Protein AF-A0A840CH55-F1 (afdb_monomer)

InterPro domains:
  IPR002656 Acyltransferase 3 domain [PF01757] (11-182)
  IPR052734 Nodulation factor acetyltransferase [PTHR37312] (3-166)

Nearest PDB structures (foldseek):
  7pru-assembly1_B  TM=1.915E-01  e=8.937E+00  Thermochaetoides thermophila DSM 1495

Organism: NCBI:txid637886

Secondary structure (DSSP, 8-state):
----------HHHHHHHHHHHHHHHHHHHIIIII-SSGGGGG-HHHHHHHHHHHHHHHHHHHHHHHHHHHHS-HHHHHHHHHHHHHHHHHHHHHHHHHHHHHHHGGG-S-HHHHHHHHHHHHTHHHHHHHHHHHHHHHHHHTT---HHHHHHHHHHHHHS-GGG--SHHHHHHHHHHHHHHHHHSS--

pLDDT: mean 80.83, std 11.57, range [33.56, 93.44]

Radius of gyration: 18.69 Å; Cα contacts (8 Å, |Δi|>4): 141; chains: 1; bounding box: 47×35×59 Å

Solvent-accessible surface area (backbone atoms only — not comparable to full-atom values): 10381 Å² total; per-residue (Å²): 135,84,80,74,79,72,76,78,78,60,64,66,63,48,52,52,51,51,53,39,52,53,47,52,53,52,44,50,45,48,46,65,76,76,24,97,55,84,64,45,79,71,38,67,67,48,48,55,48,52,71,47,41,52,45,50,52,41,13,55,52,22,30,55,47,40,59,49,51,76,75,44,59,40,69,60,48,33,54,51,46,47,52,69,36,48,50,56,48,52,54,53,22,50,52,52,34,49,53,49,42,68,74,57,45,84,78,54,91,52,64,68,61,48,25,53,48,43,36,60,62,78,42,39,67,52,57,45,54,41,52,51,47,42,52,53,26,47,31,52,72,73,69,62,65,50,66,65,62,55,49,50,51,22,55,51,42,53,68,54,59,64,85,81,37,86,46,67,66,60,44,51,52,40,49,44,48,35,37,24,50,58,34,43,67,56,88,126

Structure (mmCIF, N/CA/C/O backbone):
data_AF-A0A840CH55-F1
#
_entry.id   AF-A0A840CH55-F1
#
loop_
_atom_site.group_PDB
_atom_site.id
_atom_site.type_symbol
_atom_site.label_atom_id
_atom_site.label_alt_id
_atom_site.label_comp_id
_atom_site.label_asym_id
_atom_site.label_entity_id
_atom_site.label_seq_id
_atom_site.pdbx_PDB_ins_code
_atom_site.Cartn_x
_atom_site.Cartn_y
_atom_site.Cartn_z
_atom_site.occupancy
_atom_site.B_iso_or_equiv
_atom_site.auth_seq_id
_atom_site.auth_comp_id
_atom_site.auth_asym_id
_atom_site.auth_atom_id
_atom_site.pdbx_PDB_model_num
ATOM 1 N N . MET A 1 1 ? -0.307 -20.033 36.166 1.00 33.56 1 MET A N 1
ATOM 2 C CA . MET A 1 1 ? -0.150 -20.262 34.712 1.00 33.56 1 MET A CA 1
ATOM 3 C C . MET A 1 1 ? -1.069 -19.289 33.988 1.00 33.56 1 MET A C 1
ATOM 5 O O . MET A 1 1 ? -2.275 -19.475 34.037 1.00 33.56 1 MET A O 1
ATOM 9 N N . ASN A 1 2 ? -0.529 -18.214 33.406 1.00 34.22 2 ASN A N 1
ATOM 10 C CA . ASN A 1 2 ? -1.327 -17.249 32.644 1.00 34.22 2 ASN A CA 1
ATOM 11 C C . ASN A 1 2 ? -1.559 -17.796 31.236 1.00 34.22 2 ASN A C 1
ATOM 13 O O . ASN A 1 2 ? -0.620 -17.949 30.458 1.00 34.22 2 ASN A O 1
ATOM 17 N N . THR A 1 3 ? -2.812 -18.106 30.922 1.00 41.72 3 THR A N 1
ATOM 18 C CA . THR A 1 3 ? -3.266 -18.490 29.587 1.00 41.72 3 THR A CA 1
ATOM 19 C C . THR A 1 3 ? -3.111 -17.298 28.648 1.00 41.72 3 THR A C 1
ATOM 21 O O . THR A 1 3 ? -3.994 -16.443 28.556 1.00 41.72 3 THR A O 1
ATOM 24 N N . ALA A 1 4 ? -1.975 -17.225 27.953 1.00 44.25 4 ALA A N 1
ATOM 25 C CA . ALA A 1 4 ? -1.867 -16.424 26.747 1.00 44.25 4 ALA A CA 1
ATOM 26 C C . ALA A 1 4 ? -2.970 -16.902 25.796 1.00 44.25 4 ALA A C 1
ATOM 28 O O . ALA A 1 4 ? -2.975 -18.055 25.364 1.00 44.25 4 ALA A O 1
ATOM 29 N N . THR A 1 5 ? -3.944 -16.040 25.517 1.00 42.25 5 THR A N 1
ATOM 30 C CA . THR A 1 5 ? -4.960 -16.287 24.501 1.00 42.25 5 THR A CA 1
ATOM 31 C C . THR A 1 5 ? -4.239 -16.380 23.162 1.00 42.25 5 THR A C 1
ATOM 33 O O . THR A 1 5 ? -3.926 -15.370 22.532 1.00 42.25 5 THR A O 1
ATOM 36 N N . LEU A 1 6 ? -3.899 -17.607 22.750 1.00 50.28 6 LEU A N 1
ATOM 37 C CA . LEU A 1 6 ? -3.353 -17.875 21.428 1.00 50.28 6 LEU A CA 1
ATOM 38 C C . LEU A 1 6 ? -4.354 -17.306 20.432 1.00 50.28 6 LEU A C 1
ATOM 40 O O . LEU A 1 6 ? -5.467 -17.804 20.272 1.00 50.28 6 LEU A O 1
ATOM 44 N N . THR A 1 7 ? -3.969 -16.200 19.808 1.00 59.06 7 THR A N 1
ATOM 45 C CA . THR A 1 7 ? -4.665 -15.672 18.647 1.00 59.06 7 THR A CA 1
ATOM 46 C C . THR A 1 7 ? -4.714 -16.801 17.635 1.00 59.06 7 THR A C 1
ATOM 48 O O . THR A 1 7 ? -3.686 -17.211 17.104 1.00 59.06 7 THR A O 1
ATOM 51 N N . ARG A 1 8 ? -5.899 -17.386 17.445 1.00 66.56 8 ARG A N 1
ATOM 52 C CA . ARG A 1 8 ? -6.077 -18.517 16.540 1.00 66.56 8 ARG A CA 1
ATOM 53 C C . ARG A 1 8 ? -5.666 -18.050 15.146 1.00 66.56 8 ARG A C 1
ATOM 55 O O . ARG A 1 8 ? -6.298 -17.158 14.585 1.00 66.56 8 ARG A O 1
ATOM 62 N N . ARG A 1 9 ? -4.565 -18.602 14.635 1.00 72.69 9 ARG A N 1
ATOM 63 C CA . ARG A 1 9 ? -4.078 -18.340 13.282 1.00 72.69 9 ARG A CA 1
ATOM 64 C C . ARG A 1 9 ? -5.180 -18.710 12.293 1.00 72.69 9 ARG A C 1
ATOM 66 O O . ARG A 1 9 ? -5.689 -19.829 12.331 1.00 72.69 9 ARG A O 1
ATOM 73 N N . ASP A 1 10 ? -5.539 -17.771 11.428 1.00 82.00 10 ASP A N 1
ATOM 74 C CA . ASP A 1 10 ? -6.512 -18.014 10.370 1.00 82.00 10 ASP A CA 1
ATOM 75 C C . ASP A 1 10 ? -5.810 -18.666 9.177 1.00 82.00 10 ASP A C 1
ATOM 77 O O . ASP A 1 10 ? -5.171 -18.007 8.356 1.00 82.00 10 ASP A O 1
ATOM 81 N N . VAL A 1 11 ? -5.905 -19.993 9.125 1.00 87.25 11 VAL A N 1
ATOM 82 C CA . VAL A 1 11 ? -5.291 -20.815 8.080 1.00 87.25 11 VAL A CA 1
ATOM 83 C C . VAL A 1 11 ? -5.878 -20.493 6.702 1.00 87.25 11 VAL A C 1
ATOM 85 O O . VAL A 1 11 ? -5.147 -20.495 5.714 1.00 87.25 11 VAL A O 1
ATOM 88 N N . TYR A 1 12 ? -7.173 -20.172 6.623 1.00 86.25 12 TYR A N 1
ATOM 89 C CA . TYR A 1 12 ? -7.825 -19.848 5.355 1.00 86.25 12 TYR A CA 1
ATOM 90 C C . TYR A 1 12 ? -7.261 -18.552 4.773 1.00 86.25 12 TYR A C 1
ATOM 92 O O . TYR A 1 12 ? -6.862 -18.506 3.609 1.00 86.25 12 TYR A O 1
ATOM 100 N N . ALA A 1 13 ? -7.137 -17.517 5.601 1.00 83.88 13 ALA A N 1
ATOM 101 C CA . ALA A 1 13 ? -6.565 -16.250 5.169 1.00 83.88 13 ALA A CA 1
ATOM 102 C C . ALA A 1 13 ? -5.097 -16.374 4.720 1.00 83.88 13 ALA A C 1
ATOM 104 O O . ALA A 1 13 ? -4.659 -15.630 3.841 1.00 83.88 13 ALA A O 1
ATOM 105 N N . ASP A 1 14 ? -4.337 -17.314 5.281 1.00 87.81 14 ASP A N 1
ATOM 106 C CA . ASP A 1 14 ? -2.966 -17.587 4.845 1.00 87.81 14 ASP A CA 1
ATOM 107 C C . ASP A 1 14 ? -2.909 -18.296 3.485 1.00 87.81 14 ASP A C 1
ATOM 109 O O . ASP A 1 14 ? -2.086 -17.919 2.648 1.00 87.81 14 ASP A O 1
ATOM 113 N N . TYR A 1 15 ? -3.813 -19.246 3.214 1.00 91.94 15 TYR A N 1
ATOM 114 C CA . TYR A 1 15 ? -3.945 -19.844 1.879 1.00 91.94 15 TYR A CA 1
ATOM 115 C C . TYR A 1 15 ? -4.310 -18.802 0.824 1.00 91.94 15 TYR A C 1
ATOM 117 O O . TYR A 1 15 ? -3.697 -18.768 -0.245 1.00 91.94 15 TYR A O 1
ATOM 125 N N . VAL A 1 16 ? -5.260 -17.913 1.134 1.00 90.50 16 VAL A N 1
ATOM 126 C CA . VAL A 1 16 ? -5.658 -16.842 0.213 1.00 90.50 16 VAL A CA 1
ATOM 127 C C . VAL A 1 16 ? -4.477 -15.915 -0.073 1.00 90.50 16 VAL A C 1
ATOM 129 O O . VAL A 1 16 ? -4.187 -15.653 -1.236 1.00 90.50 16 VAL A O 1
ATOM 132 N N . LYS A 1 17 ? -3.731 -15.474 0.950 1.00 88.62 17 LYS A N 1
ATOM 133 C CA . LYS A 1 17 ? -2.510 -14.673 0.737 1.00 88.62 17 LYS A CA 1
ATOM 134 C C . LYS A 1 17 ? -1.495 -15.405 -0.136 1.00 88.62 17 LYS A C 1
ATOM 136 O O . LYS A 1 17 ? -0.935 -14.788 -1.033 1.00 88.62 17 LYS A O 1
ATOM 141 N N . GLY A 1 18 ? -1.274 -16.699 0.100 1.00 91.62 18 GLY A N 1
ATOM 142 C CA . GLY A 1 18 ? -0.373 -17.515 -0.715 1.00 91.62 18 GLY A CA 1
ATOM 143 C C . GLY A 1 18 ? -0.776 -17.526 -2.189 1.00 91.62 18 GLY A C 1
ATOM 144 O O . GLY A 1 18 ? 0.051 -17.246 -3.054 1.00 91.62 18 GLY A O 1
ATOM 145 N N . LEU A 1 19 ? -2.062 -17.752 -2.473 1.00 93.25 19 LEU A N 1
ATOM 146 C CA . LEU A 1 19 ? -2.598 -17.706 -3.834 1.00 93.25 19 LEU A CA 1
ATOM 147 C C . LEU A 1 19 ? -2.400 -16.328 -4.479 1.00 93.25 19 LEU A C 1
ATOM 149 O O . LEU A 1 19 ? -1.980 -16.235 -5.631 1.00 93.25 19 LEU A O 1
ATOM 153 N N . LEU A 1 20 ? -2.650 -15.251 -3.735 1.00 91.69 20 LEU A N 1
ATOM 154 C CA . LEU A 1 20 ? -2.444 -13.896 -4.239 1.00 91.69 20 LEU A CA 1
ATOM 155 C C . LEU A 1 20 ? -0.969 -13.597 -4.544 1.00 91.69 20 LEU A C 1
ATOM 157 O O . LEU A 1 20 ? -0.683 -12.933 -5.538 1.00 91.69 20 LEU A O 1
ATOM 161 N N . ILE A 1 21 ? -0.027 -14.095 -3.734 1.00 92.00 21 ILE A N 1
ATOM 162 C CA . ILE A 1 21 ? 1.415 -13.955 -4.005 1.00 92.00 21 ILE A CA 1
ATOM 163 C C . ILE A 1 21 ? 1.776 -14.657 -5.319 1.00 92.00 21 ILE A C 1
ATOM 165 O O . ILE A 1 21 ? 2.502 -14.092 -6.135 1.00 92.00 21 ILE A O 1
ATOM 169 N N . ILE A 1 22 ? 1.235 -15.853 -5.564 1.00 93.44 22 ILE A N 1
ATOM 170 C CA . ILE A 1 22 ? 1.450 -16.576 -6.827 1.00 93.44 22 ILE A CA 1
ATOM 171 C C . ILE A 1 22 ? 0.931 -15.752 -8.013 1.00 93.44 22 ILE A C 1
ATOM 173 O O . ILE A 1 22 ? 1.624 -15.622 -9.022 1.00 93.44 22 ILE A O 1
ATOM 177 N N . LEU A 1 23 ? -0.248 -15.137 -7.878 1.00 91.81 23 LEU A N 1
ATOM 178 C CA . LEU A 1 23 ? -0.813 -14.262 -8.908 1.00 91.81 23 LEU A CA 1
ATOM 179 C C . LEU A 1 23 ? 0.058 -13.025 -9.180 1.00 91.81 23 LEU A C 1
ATOM 181 O O . LEU A 1 23 ? 0.218 -12.650 -10.340 1.00 91.81 23 LEU A O 1
ATOM 185 N N . VAL A 1 24 ? 0.671 -12.425 -8.154 1.00 90.44 24 VAL A N 1
ATOM 186 C CA . VAL A 1 24 ? 1.634 -11.316 -8.320 1.00 90.44 24 VAL A CA 1
ATOM 187 C C . VAL A 1 24 ? 2.838 -11.759 -9.145 1.00 90.44 24 VAL A C 1
ATOM 189 O O . VAL A 1 24 ? 3.212 -11.090 -10.109 1.00 90.44 24 VAL A O 1
ATOM 192 N N . VAL A 1 25 ? 3.428 -12.907 -8.799 1.00 91.19 25 VAL A N 1
ATOM 193 C CA . VAL A 1 25 ? 4.582 -13.457 -9.526 1.00 91.19 25 VAL A CA 1
ATOM 194 C C . VAL A 1 25 ? 4.209 -13.741 -10.980 1.00 91.19 25 VAL A C 1
ATOM 196 O O . VAL A 1 25 ? 4.955 -13.370 -11.883 1.00 91.19 25 VAL A O 1
ATOM 199 N N . MET A 1 26 ? 3.03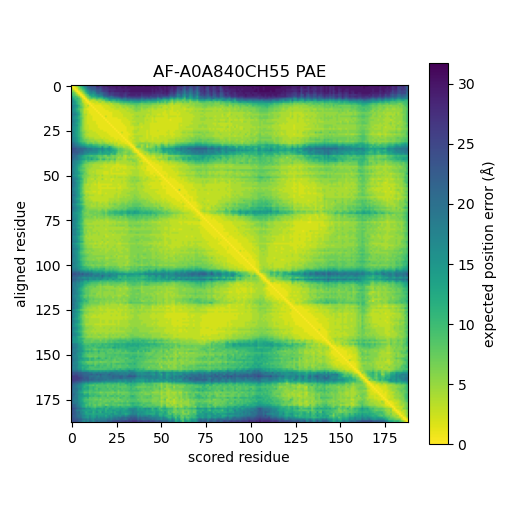1 -14.321 -11.225 1.00 90.19 26 MET A N 1
ATOM 200 C CA . MET A 1 26 ? 2.529 -14.572 -12.577 1.00 90.19 26 MET A CA 1
ATOM 201 C C . MET A 1 26 ? 2.310 -13.271 -13.364 1.00 90.19 26 MET A C 1
ATOM 203 O O . MET A 1 26 ? 2.705 -13.183 -14.526 1.00 90.19 26 MET A O 1
ATOM 207 N N . GLY A 1 27 ? 1.742 -12.237 -12.737 1.00 87.38 27 GLY A N 1
ATOM 208 C CA . GLY A 1 27 ? 1.565 -10.921 -13.351 1.00 87.38 27 GLY A CA 1
ATOM 209 C C . GLY A 1 27 ? 2.895 -10.280 -13.755 1.00 87.38 27 GLY A C 1
ATOM 210 O O . GLY A 1 27 ? 3.033 -9.801 -14.881 1.00 87.38 27 GLY A O 1
ATOM 211 N N . HIS A 1 28 ? 3.904 -10.332 -12.882 1.00 88.56 28 HIS A N 1
ATOM 212 C CA . HIS A 1 28 ? 5.245 -9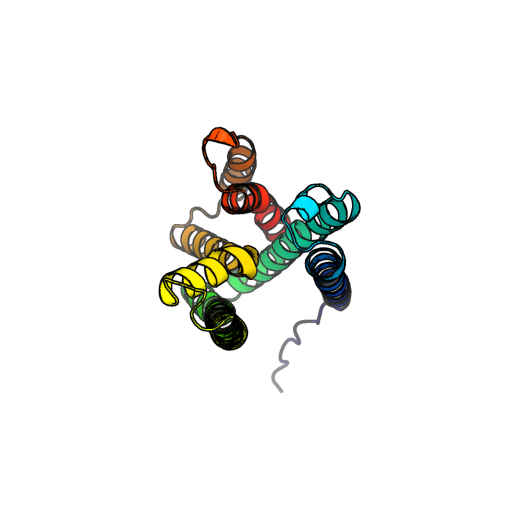.835 -13.200 1.00 88.56 28 HIS A CA 1
ATOM 213 C C . HIS A 1 28 ? 5.966 -10.685 -14.246 1.00 88.56 28 HIS A C 1
ATOM 215 O O . HIS A 1 28 ? 6.689 -10.124 -15.069 1.00 88.56 28 HIS A O 1
ATOM 221 N N . ALA A 1 29 ? 5.755 -12.002 -14.259 1.00 88.62 29 ALA A N 1
ATOM 222 C CA . ALA A 1 29 ? 6.284 -12.875 -15.299 1.00 88.62 29 ALA A CA 1
ATOM 223 C C . ALA A 1 29 ? 5.726 -12.481 -16.674 1.00 88.62 29 ALA A C 1
ATOM 225 O O . ALA A 1 29 ? 6.495 -12.313 -17.614 1.00 88.62 29 ALA A O 1
ATOM 226 N N . ILE A 1 30 ? 4.417 -12.230 -16.791 1.00 86.31 30 ILE A N 1
ATOM 227 C CA . ILE A 1 30 ? 3.815 -11.728 -18.039 1.00 86.31 30 ILE A CA 1
ATOM 228 C C . ILE A 1 30 ? 4.407 -10.360 -18.405 1.00 86.31 30 ILE A C 1
ATOM 230 O O . ILE A 1 30 ? 4.814 -10.155 -19.547 1.00 86.31 30 ILE A O 1
ATOM 234 N N . GLN A 1 31 ? 4.503 -9.447 -17.436 1.00 84.69 31 GLN A N 1
ATOM 235 C CA . GLN A 1 31 ? 5.009 -8.094 -17.660 1.00 84.69 31 GLN A CA 1
ATOM 236 C C . GLN A 1 31 ? 6.454 -8.060 -18.170 1.00 84.69 31 GLN A C 1
ATOM 238 O O . GLN A 1 31 ? 6.742 -7.200 -18.987 1.00 84.69 31 GLN A O 1
ATOM 243 N N . HIS A 1 32 ? 7.344 -8.936 -17.688 1.00 83.88 32 HIS A N 1
ATOM 244 C CA . HIS A 1 32 ? 8.783 -8.870 -17.995 1.00 83.88 32 HIS A CA 1
ATOM 245 C C . HIS A 1 32 ? 9.261 -9.918 -19.007 1.00 83.88 32 HIS A C 1
ATOM 247 O O . HIS A 1 32 ? 10.237 -9.668 -19.707 1.00 83.88 32 HIS A O 1
ATOM 253 N N . LEU A 1 33 ? 8.622 -11.093 -19.074 1.00 83.69 33 LEU A N 1
ATOM 254 C CA . LEU A 1 33 ? 9.026 -12.166 -19.994 1.00 83.69 33 LEU A CA 1
ATOM 255 C C . LEU A 1 33 ? 8.321 -12.065 -21.344 1.00 83.69 33 LEU A C 1
ATOM 257 O O . LEU A 1 33 ? 8.895 -12.438 -22.362 1.00 83.69 33 LEU A O 1
ATOM 261 N N . ARG A 1 34 ? 7.063 -11.607 -21.359 1.00 78.12 34 ARG A N 1
ATOM 262 C CA . ARG A 1 34 ? 6.253 -11.561 -22.586 1.00 78.12 34 ARG A CA 1
ATOM 263 C C . ARG A 1 34 ? 6.286 -10.196 -23.261 1.00 78.12 34 ARG A C 1
ATOM 265 O O . ARG A 1 34 ? 6.157 -10.119 -24.480 1.00 78.12 34 ARG A O 1
ATOM 272 N N . TYR A 1 35 ? 6.458 -9.132 -22.484 1.00 77.31 35 TYR A N 1
ATOM 273 C CA . TYR A 1 35 ? 6.454 -7.763 -22.978 1.00 77.31 35 TYR A CA 1
ATOM 274 C C . TYR A 1 35 ? 7.710 -7.025 -22.502 1.00 77.31 35 TYR A C 1
ATOM 276 O O . TYR A 1 35 ? 8.105 -7.130 -21.352 1.00 77.31 35 TYR A O 1
ATOM 284 N N . HIS A 1 36 ? 8.338 -6.249 -23.387 1.00 68.25 36 HIS A N 1
ATOM 285 C CA . HIS A 1 36 ? 9.427 -5.325 -23.024 1.00 68.25 36 HIS A CA 1
ATOM 286 C C . HIS A 1 36 ? 8.984 -3.851 -23.044 1.00 68.25 36 HIS A C 1
ATOM 288 O O . HIS A 1 36 ? 9.732 -2.968 -22.640 1.00 68.25 36 HIS A O 1
ATOM 294 N N . ASN A 1 37 ? 7.748 -3.599 -23.485 1.00 67.12 37 ASN A N 1
ATOM 295 C CA . ASN A 1 37 ? 7.123 -2.286 -23.645 1.00 67.12 37 ASN A CA 1
ATOM 296 C C . ASN A 1 37 ? 5.794 -2.246 -22.866 1.00 67.12 37 ASN A C 1
ATOM 298 O O . ASN A 1 37 ? 5.240 -3.311 -22.580 1.00 67.12 37 ASN A O 1
ATOM 302 N N . PRO A 1 38 ? 5.216 -1.061 -22.577 1.00 68.38 38 PRO A N 1
ATOM 303 C CA . PRO A 1 38 ? 3.949 -0.912 -21.840 1.00 68.38 38 PRO A CA 1
ATOM 304 C C . PRO A 1 38 ? 2.707 -1.532 -22.518 1.00 68.38 38 PRO A C 1
ATOM 306 O O . PRO A 1 38 ? 1.598 -1.366 -22.032 1.00 68.38 38 PRO A O 1
ATOM 309 N N . VAL A 1 39 ? 2.874 -2.299 -23.596 1.00 77.00 39 VAL A N 1
ATOM 310 C CA . VAL A 1 39 ? 1.817 -3.064 -24.281 1.00 77.00 39 VAL A CA 1
ATOM 311 C C . VAL A 1 39 ? 1.199 -4.138 -23.375 1.00 77.00 39 VAL A C 1
ATOM 313 O O . VAL A 1 39 ? 0.077 -4.576 -23.609 1.00 77.00 39 VAL A O 1
ATOM 316 N N . PHE A 1 40 ? 1.877 -4.531 -22.289 1.00 77.62 40 PHE A N 1
ATOM 317 C CA . PHE A 1 40 ? 1.296 -5.434 -21.288 1.00 77.62 40 PHE A CA 1
ATOM 318 C C . PHE A 1 40 ? -0.004 -4.885 -20.677 1.00 77.62 40 PHE A C 1
ATOM 320 O O . PHE A 1 40 ? -0.842 -5.668 -20.234 1.00 77.62 40 PHE A O 1
ATOM 327 N N . TRP A 1 41 ? -0.198 -3.559 -20.684 1.00 73.50 41 TRP A N 1
ATOM 328 C CA . TRP A 1 41 ? -1.441 -2.932 -20.245 1.00 73.50 41 TRP A CA 1
ATOM 329 C C . TRP A 1 41 ? -2.638 -3.291 -21.114 1.00 73.50 41 TRP A C 1
ATOM 331 O O . TRP A 1 41 ? -3.740 -3.022 -20.665 1.00 73.50 41 TRP A O 1
ATOM 341 N N . ASP A 1 42 ? -2.463 -3.893 -22.294 1.00 80.81 42 ASP A N 1
ATOM 342 C CA . ASP A 1 42 ? -3.552 -4.334 -23.171 1.00 80.81 42 ASP A CA 1
ATOM 343 C C . ASP A 1 42 ? -3.816 -5.841 -23.116 1.00 80.81 42 ASP A C 1
ATOM 345 O O . ASP A 1 42 ? -4.859 -6.297 -23.585 1.00 80.81 42 ASP A O 1
ATOM 349 N N . ASP A 1 43 ? -2.934 -6.616 -22.480 1.00 84.81 43 ASP A N 1
ATOM 350 C CA . ASP A 1 43 ? -3.107 -8.058 -22.347 1.00 84.81 43 ASP A CA 1
ATOM 351 C C . ASP A 1 43 ? -4.265 -8.391 -21.387 1.00 84.81 43 ASP A C 1
ATOM 353 O O . ASP A 1 43 ? -4.293 -7.996 -20.216 1.00 84.81 43 ASP A O 1
ATOM 357 N N . TYR A 1 44 ? -5.244 -9.143 -21.894 1.00 86.31 44 TYR A N 1
ATOM 358 C CA . TYR A 1 44 ? -6.444 -9.516 -21.146 1.00 86.31 44 TYR A CA 1
ATOM 359 C C . TYR A 1 44 ? -6.144 -10.378 -19.913 1.00 86.31 44 TYR A C 1
ATOM 361 O O . TYR A 1 44 ? -6.836 -10.253 -18.899 1.00 86.31 44 TYR A O 1
ATOM 369 N N . ILE A 1 45 ? -5.120 -11.234 -19.971 1.00 86.19 45 ILE A N 1
ATOM 370 C CA . ILE A 1 45 ? -4.732 -12.107 -18.857 1.00 86.19 45 ILE A CA 1
ATOM 371 C C . ILE A 1 45 ? -4.080 -11.259 -17.766 1.00 86.19 45 ILE A C 1
ATOM 373 O O . ILE A 1 45 ? -4.469 -11.364 -16.602 1.00 86.19 45 ILE A O 1
ATOM 377 N N . TYR A 1 46 ? -3.159 -10.364 -18.137 1.00 86.50 46 TYR A N 1
ATOM 378 C CA . TYR A 1 46 ? -2.546 -9.412 -17.210 1.00 86.50 46 TYR A CA 1
ATOM 379 C C . TYR A 1 46 ? -3.608 -8.558 -16.506 1.00 86.50 46 TYR A C 1
ATOM 381 O O . TYR A 1 46 ? -3.629 -8.511 -15.274 1.00 86.50 46 TYR A O 1
ATOM 389 N N . LYS A 1 47 ? -4.537 -7.954 -17.265 1.00 85.50 47 LYS A N 1
ATOM 390 C CA . LYS A 1 47 ? -5.655 -7.175 -16.700 1.00 85.50 47 LYS A CA 1
ATOM 391 C C . LYS A 1 47 ? -6.476 -8.001 -15.719 1.00 85.50 47 LYS A C 1
ATOM 393 O O . LYS A 1 47 ? -6.718 -7.545 -14.607 1.00 85.50 47 LYS A O 1
ATOM 398 N N . SER A 1 48 ? -6.864 -9.216 -16.102 1.00 87.00 48 SER A N 1
ATOM 399 C CA . SER A 1 48 ? -7.699 -10.088 -15.266 1.00 87.00 48 SER A CA 1
ATOM 400 C C . SER A 1 48 ? -7.010 -10.447 -13.950 1.00 87.00 48 SER A C 1
ATOM 402 O O . SER A 1 48 ? -7.614 -10.342 -12.884 1.00 87.00 48 SER A O 1
ATOM 404 N N . ILE A 1 49 ? -5.721 -10.799 -14.004 1.00 88.38 49 ILE A N 1
ATOM 405 C CA . ILE A 1 49 ? -4.918 -11.070 -12.809 1.00 88.38 49 ILE A CA 1
ATOM 406 C C . ILE A 1 49 ? -4.864 -9.818 -11.931 1.00 88.38 49 ILE A C 1
ATOM 408 O O . ILE A 1 49 ? -5.122 -9.900 -10.729 1.00 88.38 49 ILE A O 1
ATOM 412 N N . TYR A 1 50 ? -4.551 -8.658 -12.511 1.00 84.50 50 TYR A N 1
ATOM 413 C CA . TYR A 1 50 ? -4.364 -7.401 -11.784 1.00 84.50 50 TYR A CA 1
ATOM 414 C C . TYR A 1 50 ? -5.644 -6.873 -11.130 1.00 84.50 50 TYR A C 1
ATOM 416 O O . TYR A 1 50 ? -5.624 -6.466 -9.968 1.00 84.50 50 TYR A O 1
ATOM 424 N N . MET A 1 51 ? -6.768 -6.957 -11.843 1.00 85.00 51 MET A N 1
ATOM 425 C CA . MET A 1 51 ? -8.096 -6.594 -11.344 1.00 85.00 51 MET A CA 1
ATOM 426 C C . MET A 1 51 ? -8.584 -7.507 -10.220 1.00 85.00 51 MET A C 1
ATOM 428 O O . MET A 1 51 ? -9.522 -7.138 -9.527 1.00 85.00 51 MET A O 1
ATOM 432 N N . PHE A 1 52 ? -7.980 -8.680 -10.025 1.00 87.00 52 PHE A N 1
ATOM 433 C CA . PHE A 1 52 ? -8.362 -9.592 -8.953 1.00 87.00 52 PHE A CA 1
ATOM 434 C C . PHE A 1 52 ? -7.423 -9.499 -7.751 1.00 87.00 52 PHE A C 1
ATOM 436 O O . PHE A 1 52 ? -7.870 -9.246 -6.632 1.00 87.00 52 PHE A O 1
ATOM 443 N N . HIS A 1 53 ? -6.115 -9.683 -7.957 1.00 88.88 53 HIS A N 1
ATOM 444 C CA . HIS A 1 53 ? -5.211 -9.840 -6.818 1.00 88.88 53 HIS A CA 1
ATOM 445 C C . HIS A 1 53 ? -4.994 -8.537 -6.043 1.00 88.88 53 HIS A C 1
ATOM 447 O O . HIS A 1 53 ? -4.923 -8.579 -4.816 1.00 88.88 53 HIS A O 1
ATOM 453 N N . MET A 1 54 ? -4.922 -7.384 -6.723 1.00 87.62 54 MET A N 1
ATOM 454 C CA . MET A 1 54 ? -4.648 -6.103 -6.063 1.00 87.62 54 MET A CA 1
ATOM 455 C C . MET A 1 54 ? -5.790 -5.630 -5.159 1.00 87.62 54 MET A C 1
ATOM 457 O O . MET A 1 54 ? -5.515 -5.361 -3.985 1.00 87.62 54 MET A O 1
ATOM 461 N N . PRO A 1 55 ? -7.063 -5.589 -5.609 1.00 86.38 55 PRO A N 1
ATOM 462 C CA . PRO A 1 55 ? -8.164 -5.259 -4.707 1.00 86.38 55 PRO A CA 1
ATOM 463 C C . PRO A 1 55 ? -8.260 -6.228 -3.528 1.00 86.38 55 PRO A C 1
ATOM 465 O O . PRO A 1 55 ? -8.488 -5.805 -2.395 1.00 86.38 55 PRO A O 1
ATOM 468 N N . LEU A 1 56 ? -8.041 -7.527 -3.768 1.00 87.62 56 LEU A N 1
ATOM 469 C CA . LEU A 1 56 ? -8.168 -8.554 -2.734 1.00 87.62 56 LEU A CA 1
ATOM 470 C C . LEU A 1 56 ? -7.051 -8.439 -1.686 1.00 87.62 56 LEU A C 1
ATOM 472 O O . LEU A 1 56 ? -7.318 -8.525 -0.486 1.00 87.62 56 LEU A O 1
ATOM 476 N N . PHE A 1 57 ? -5.818 -8.142 -2.103 1.00 88.38 57 PHE A N 1
ATOM 477 C CA . PHE A 1 57 ? -4.715 -7.841 -1.191 1.00 88.38 57 PHE A CA 1
ATOM 478 C C . PHE A 1 57 ? -4.973 -6.595 -0.335 1.00 88.38 57 PHE A C 1
ATOM 480 O O . PHE A 1 57 ? -4.672 -6.601 0.866 1.00 88.38 57 PHE A O 1
ATOM 487 N N . ILE A 1 58 ? -5.524 -5.534 -0.934 1.00 88.00 58 ILE A N 1
ATOM 488 C CA . ILE A 1 58 ? -5.894 -4.304 -0.219 1.00 88.00 58 ILE A CA 1
ATOM 489 C C . ILE A 1 58 ? -7.008 -4.599 0.785 1.00 88.00 58 ILE A C 1
ATOM 491 O O . ILE A 1 58 ? -6.897 -4.203 1.946 1.00 88.00 58 ILE A O 1
ATOM 495 N N . GLY A 1 59 ? -8.020 -5.368 0.382 1.00 87.00 59 GLY A N 1
ATOM 496 C CA . GLY A 1 59 ? -9.087 -5.832 1.262 1.00 87.00 59 GLY A CA 1
ATOM 497 C C . GLY A 1 59 ? -8.542 -6.603 2.465 1.00 87.00 59 GLY A C 1
ATOM 498 O O . GLY A 1 59 ? -8.711 -6.179 3.607 1.00 87.00 59 GLY A O 1
ATOM 499 N N . ILE A 1 60 ? -7.793 -7.684 2.244 1.00 87.38 60 ILE A N 1
ATOM 500 C CA . ILE A 1 60 ? -7.219 -8.483 3.341 1.00 87.38 60 ILE A CA 1
ATOM 501 C C . ILE A 1 60 ? -6.366 -7.611 4.275 1.00 87.38 60 ILE A C 1
ATOM 503 O O . ILE A 1 60 ? -6.469 -7.712 5.501 1.00 87.38 60 ILE A O 1
ATOM 507 N N . SER A 1 61 ? -5.552 -6.715 3.715 1.00 87.00 61 SER A N 1
ATOM 508 C CA . SER A 1 61 ? -4.735 -5.779 4.494 1.00 87.00 61 SER A CA 1
ATOM 509 C C . SER A 1 61 ? -5.583 -4.829 5.346 1.00 87.00 61 SER A C 1
ATOM 511 O O . SER A 1 61 ? -5.233 -4.565 6.502 1.00 87.00 61 SER A O 1
ATOM 513 N N . GLY A 1 62 ? -6.709 -4.35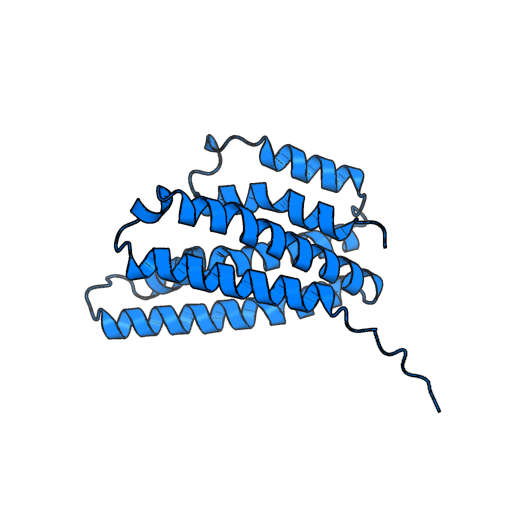3 4.811 1.00 85.69 62 GLY A N 1
ATOM 514 C CA . GLY A 1 62 ? -7.716 -3.571 5.527 1.00 85.69 62 GLY A CA 1
ATOM 515 C C . GLY A 1 62 ? -8.332 -4.346 6.694 1.00 85.69 62 GLY A C 1
ATOM 516 O O . GLY A 1 62 ? -8.285 -3.873 7.833 1.00 85.69 62 GLY A O 1
ATOM 517 N N . TYR A 1 63 ? -8.806 -5.570 6.449 1.00 84.94 63 TYR A N 1
ATOM 518 C CA . TYR A 1 63 ? -9.392 -6.446 7.473 1.00 84.94 63 TYR A CA 1
ATOM 519 C C . TYR A 1 63 ? -8.464 -6.628 8.684 1.00 84.94 63 TYR A C 1
ATOM 521 O O . TYR A 1 63 ? -8.830 -6.331 9.827 1.00 84.94 63 TYR A O 1
ATOM 529 N N . TYR A 1 64 ? -7.205 -7.010 8.447 1.00 83.94 64 TYR A N 1
ATOM 530 C CA . TYR A 1 64 ? -6.231 -7.167 9.532 1.00 83.94 64 TYR A CA 1
ATOM 531 C C . TYR A 1 64 ? -5.855 -5.844 10.204 1.00 83.94 64 TYR A C 1
ATOM 533 O O . TYR A 1 64 ? -5.552 -5.818 11.401 1.00 83.94 64 TYR A O 1
ATOM 541 N N . SER A 1 65 ? -5.873 -4.735 9.464 1.00 83.69 65 SER A N 1
ATOM 542 C CA . SER A 1 65 ? -5.619 -3.408 10.026 1.00 83.69 65 SER A CA 1
ATOM 543 C C . SER A 1 65 ? -6.693 -2.994 11.024 1.00 83.69 65 SER A C 1
ATOM 545 O O . SER A 1 65 ? -6.350 -2.513 12.105 1.00 83.69 65 SER A O 1
ATOM 547 N N . CYS A 1 66 ? -7.965 -3.272 10.730 1.00 79.56 66 CYS A N 1
ATOM 548 C CA . CYS A 1 66 ? -9.078 -3.053 11.653 1.00 79.56 66 CYS A CA 1
ATOM 549 C C . CYS A 1 66 ? -8.877 -3.796 12.975 1.00 79.56 66 CYS A C 1
ATOM 551 O O . CYS A 1 66 ? -8.928 -3.204 14.056 1.00 79.56 66 CYS A O 1
ATOM 553 N N . PHE A 1 67 ? -8.578 -5.093 12.887 1.00 80.06 67 PHE A N 1
ATOM 554 C CA . PHE A 1 67 ? -8.343 -5.930 14.059 1.00 80.06 67 PHE A CA 1
ATOM 555 C C . PHE A 1 67 ? -7.178 -5.424 14.914 1.00 80.06 67 PHE A C 1
ATOM 557 O O . PHE A 1 67 ? -7.262 -5.382 16.142 1.00 80.06 67 PHE A O 1
ATOM 564 N N . SER A 1 68 ? -6.108 -4.975 14.257 1.00 82.00 68 SER A N 1
ATOM 565 C CA . SER A 1 68 ? -4.954 -4.367 14.911 1.00 82.00 68 SER A CA 1
ATOM 566 C C . SER A 1 68 ? -5.343 -3.087 15.661 1.00 82.00 68 SER A C 1
ATOM 568 O O . SER A 1 68 ? -5.052 -2.956 16.847 1.00 82.00 68 SER A O 1
ATOM 570 N N . LEU A 1 69 ? -6.084 -2.182 15.014 1.00 80.31 69 LEU A N 1
ATOM 571 C CA . LEU A 1 69 ? -6.564 -0.921 15.594 1.00 80.31 69 LEU A CA 1
ATOM 572 C C . LEU A 1 69 ? -7.575 -1.100 16.730 1.00 80.31 69 LEU A C 1
ATOM 574 O O . LEU A 1 69 ? -7.702 -0.201 17.558 1.00 80.31 69 LEU A O 1
ATOM 578 N N . LYS A 1 70 ? -8.316 -2.212 16.790 1.00 80.62 70 LYS A N 1
ATOM 579 C CA . LYS A 1 70 ? -9.182 -2.537 17.940 1.00 80.62 70 LYS A CA 1
ATOM 580 C C . LYS A 1 70 ? -8.375 -2.894 19.194 1.00 80.62 70 LYS A C 1
ATOM 582 O O . LYS A 1 70 ? -8.871 -2.716 20.297 1.00 80.62 70 LYS A O 1
ATOM 587 N N . ARG A 1 71 ? -7.147 -3.390 19.028 1.00 82.38 71 ARG A N 1
ATOM 588 C CA . ARG A 1 71 ? -6.314 -3.935 20.113 1.00 82.38 71 ARG A CA 1
ATOM 589 C C . ARG A 1 71 ? -5.239 -2.983 20.623 1.00 82.38 71 ARG A C 1
ATOM 591 O O . ARG A 1 71 ? -4.660 -3.248 21.670 1.00 82.38 71 ARG A O 1
ATOM 598 N N . LYS A 1 72 ? -4.936 -1.914 19.885 1.00 85.50 72 LYS A N 1
ATOM 599 C CA . LYS A 1 72 ? -3.857 -0.975 20.219 1.00 85.50 72 LYS A CA 1
ATOM 600 C C . LYS A 1 72 ? -4.222 0.465 19.844 1.00 85.50 72 LYS A C 1
ATOM 602 O O . LYS A 1 72 ? -5.065 0.666 18.967 1.00 85.50 72 LYS A O 1
ATOM 607 N N . PRO A 1 73 ? -3.597 1.475 20.476 1.00 89.19 73 PRO A N 1
ATOM 608 C CA . PRO A 1 73 ? -3.867 2.873 20.163 1.00 89.19 73 PRO A CA 1
ATOM 609 C C . PRO A 1 73 ? -3.482 3.208 18.717 1.00 89.19 73 PRO A C 1
ATOM 611 O O . PRO A 1 73 ? -2.495 2.697 18.180 1.00 89.19 73 PRO A O 1
ATOM 614 N N . ALA A 1 74 ? -4.244 4.109 18.094 1.00 87.69 74 ALA A N 1
ATOM 615 C CA . ALA A 1 74 ? -4.089 4.453 16.680 1.00 87.69 74 ALA A CA 1
ATOM 616 C C . ALA A 1 74 ? -2.685 4.982 16.334 1.00 87.69 74 ALA A C 1
ATOM 618 O O . ALA A 1 74 ? -2.133 4.613 15.301 1.00 87.69 74 ALA A O 1
ATOM 619 N N . LEU A 1 75 ? -2.053 5.753 17.227 1.00 88.25 75 LEU A N 1
ATOM 620 C CA . LEU A 1 75 ? -0.688 6.250 17.018 1.00 88.25 75 LEU A CA 1
ATOM 621 C C . LEU A 1 75 ? 0.351 5.114 16.950 1.00 88.25 75 LEU A C 1
ATOM 623 O O . LEU A 1 75 ? 1.241 5.130 16.100 1.00 88.25 75 LEU A O 1
ATOM 627 N N . SER A 1 76 ? 0.214 4.099 17.810 1.00 89.81 76 SER A N 1
ATOM 628 C CA . SER A 1 76 ? 1.081 2.913 17.792 1.00 89.81 76 SER A CA 1
ATOM 629 C C . SER A 1 76 ? 0.877 2.100 16.512 1.00 89.81 76 SER A C 1
ATOM 631 O O . SER A 1 76 ? 1.852 1.674 15.896 1.00 89.81 76 SER A O 1
ATOM 633 N N . PHE A 1 77 ? -0.374 1.962 16.059 1.00 90.12 77 PHE A N 1
ATOM 634 C CA . PHE A 1 77 ? -0.687 1.342 14.773 1.00 90.12 77 PHE A CA 1
ATOM 635 C C . PHE A 1 77 ? -0.021 2.056 13.597 1.00 90.12 77 PHE A C 1
ATOM 637 O O . PHE A 1 77 ? 0.628 1.392 12.790 1.00 90.12 77 PHE A O 1
ATOM 644 N N . ILE A 1 78 ? -0.131 3.385 13.519 1.00 90.69 78 ILE A N 1
ATOM 645 C CA . ILE A 1 78 ? 0.493 4.164 12.444 1.00 90.69 78 ILE A CA 1
ATOM 646 C C . ILE A 1 78 ? 2.007 3.949 12.457 1.00 90.69 78 ILE A C 1
ATOM 648 O O . ILE A 1 78 ? 2.574 3.602 11.425 1.00 90.69 78 ILE A O 1
ATOM 652 N N . LYS A 1 79 ? 2.658 4.083 13.621 1.00 92.00 79 LYS A N 1
ATOM 653 C CA . LYS A 1 79 ? 4.115 3.916 13.747 1.00 92.00 79 LYS A CA 1
ATOM 654 C C . LYS A 1 79 ? 4.583 2.537 13.277 1.00 92.00 79 LYS A C 1
ATOM 656 O O . LYS A 1 79 ? 5.551 2.442 12.529 1.00 92.00 79 LYS A O 1
ATOM 661 N N . GLU A 1 80 ? 3.890 1.478 13.684 1.00 90.81 80 GLU A N 1
ATOM 662 C CA . GLU A 1 80 ? 4.222 0.110 13.276 1.00 90.81 80 GLU A CA 1
ATOM 663 C C . GLU A 1 80 ? 4.050 -0.092 11.769 1.00 90.81 80 GLU A C 1
ATOM 665 O O . GLU A 1 80 ? 4.939 -0.638 11.119 1.00 90.81 80 GLU A O 1
ATOM 670 N N . ARG A 1 81 ? 2.945 0.399 11.191 1.00 90.62 81 ARG A N 1
ATOM 671 C CA . ARG A 1 81 ? 2.701 0.326 9.744 1.00 90.62 81 ARG A CA 1
ATOM 672 C C . ARG A 1 81 ? 3.719 1.129 8.946 1.00 90.62 81 ARG A C 1
ATOM 674 O O . ARG A 1 81 ? 4.160 0.650 7.907 1.00 90.62 81 ARG A O 1
ATOM 681 N N . MET A 1 82 ? 4.121 2.298 9.444 1.00 92.12 82 MET A N 1
ATOM 682 C CA . MET A 1 82 ? 5.181 3.090 8.829 1.00 92.12 82 MET A CA 1
ATOM 683 C C . MET A 1 82 ? 6.472 2.290 8.746 1.00 92.12 82 MET A C 1
ATOM 685 O O . MET A 1 82 ? 7.011 2.158 7.659 1.00 92.12 82 MET A O 1
ATOM 689 N N . ILE A 1 83 ? 6.936 1.695 9.845 1.00 92.88 83 ILE A N 1
ATOM 690 C CA . ILE A 1 83 ? 8.176 0.906 9.835 1.00 92.88 83 ILE A CA 1
ATOM 691 C C . ILE A 1 83 ? 8.025 -0.320 8.926 1.00 92.88 83 ILE A C 1
ATOM 693 O O . ILE A 1 83 ? 8.867 -0.559 8.065 1.00 92.88 83 ILE A O 1
ATOM 697 N N . LEU A 1 84 ? 6.926 -1.063 9.074 1.00 91.69 84 LEU A N 1
ATOM 698 C CA . LEU A 1 84 ? 6.697 -2.318 8.360 1.00 91.69 84 LEU A CA 1
ATOM 699 C C . LEU A 1 84 ? 6.574 -2.139 6.840 1.00 91.69 84 LEU A C 1
ATOM 701 O O . LEU A 1 84 ? 6.916 -3.061 6.108 1.00 91.69 84 LEU A O 1
ATOM 705 N N . LEU A 1 85 ? 6.098 -0.985 6.361 1.00 92.50 85 LEU A N 1
ATOM 706 C CA . LEU A 1 85 ? 5.916 -0.718 4.929 1.00 92.50 85 LEU A CA 1
ATOM 707 C C . LEU A 1 85 ? 7.014 0.179 4.340 1.00 92.50 85 LEU A C 1
ATOM 709 O O . LEU A 1 85 ? 7.464 -0.089 3.228 1.00 92.50 85 LEU A O 1
ATOM 713 N N . LEU A 1 86 ? 7.486 1.205 5.062 1.00 92.00 86 LEU A N 1
ATOM 714 C CA . LEU A 1 86 ? 8.545 2.096 4.568 1.00 92.00 86 LEU A CA 1
ATOM 715 C C . LEU A 1 86 ? 9.887 1.388 4.460 1.00 92.00 86 LEU A C 1
ATOM 717 O O . LEU A 1 86 ? 10.609 1.646 3.502 1.00 92.00 86 LEU A O 1
ATOM 721 N N . VAL A 1 87 ? 10.226 0.515 5.416 1.00 93.19 87 VAL A N 1
ATOM 722 C CA . VAL A 1 87 ? 11.517 -0.181 5.383 1.00 93.19 87 VAL A CA 1
ATOM 723 C C . VAL A 1 87 ? 11.622 -1.029 4.111 1.00 93.19 87 VAL A C 1
ATOM 725 O O . VAL A 1 87 ? 12.523 -0.759 3.321 1.00 93.19 87 VAL A O 1
ATOM 728 N N . PRO A 1 88 ? 10.682 -1.946 3.798 1.00 90.62 88 PRO A N 1
ATOM 729 C CA . PRO A 1 88 ? 10.717 -2.657 2.524 1.00 90.62 88 PRO A CA 1
ATOM 730 C C . PRO A 1 88 ? 10.658 -1.721 1.313 1.00 90.62 88 PRO A C 1
ATOM 732 O O . PRO A 1 88 ? 11.421 -1.914 0.374 1.00 90.62 88 PRO A O 1
ATOM 735 N N . LEU A 1 89 ? 9.797 -0.698 1.326 1.00 91.50 89 LEU A N 1
ATOM 736 C CA . LEU A 1 89 ? 9.644 0.225 0.197 1.00 91.50 89 LEU A CA 1
ATOM 737 C C . LEU A 1 89 ? 10.968 0.899 -0.184 1.00 91.50 89 LEU A C 1
ATOM 739 O O . LEU A 1 89 ? 11.354 0.903 -1.352 1.00 91.50 89 LEU A O 1
ATOM 743 N N . ILE A 1 90 ? 11.661 1.466 0.803 1.00 90.81 90 ILE A N 1
ATOM 744 C CA . ILE A 1 90 ? 12.907 2.201 0.587 1.00 90.81 90 ILE A CA 1
ATOM 745 C C . ILE A 1 90 ? 14.041 1.223 0.283 1.00 90.81 90 ILE A C 1
ATOM 747 O O . ILE A 1 90 ? 14.783 1.439 -0.674 1.00 90.81 90 ILE A O 1
ATOM 751 N N . THR A 1 91 ? 14.160 0.132 1.044 1.00 91.88 91 THR A N 1
ATOM 752 C CA . THR A 1 91 ? 15.228 -0.855 0.846 1.00 91.88 91 THR A CA 1
ATOM 753 C C . THR A 1 91 ? 15.144 -1.491 -0.540 1.00 91.88 91 THR A C 1
ATOM 755 O O . THR A 1 91 ? 16.125 -1.450 -1.280 1.00 91.88 91 THR A O 1
ATOM 758 N N . TRP A 1 92 ? 13.980 -2.013 -0.939 1.00 90.44 92 TRP A N 1
ATOM 759 C CA . TRP A 1 92 ? 13.811 -2.629 -2.260 1.00 90.44 92 TRP A CA 1
ATOM 760 C C . TRP A 1 92 ? 13.871 -1.606 -3.392 1.00 90.44 92 TRP A C 1
ATOM 762 O O . TRP A 1 92 ? 14.431 -1.901 -4.450 1.00 90.44 92 TRP A O 1
ATOM 772 N N . GLY A 1 93 ? 13.346 -0.401 -3.168 1.00 88.06 93 GLY A N 1
ATOM 773 C CA . GLY A 1 93 ? 13.381 0.689 -4.134 1.00 88.06 93 GLY A CA 1
ATOM 774 C C . GLY A 1 93 ? 14.793 1.154 -4.472 1.00 88.06 93 GLY A C 1
ATOM 775 O O . GLY A 1 93 ? 15.156 1.214 -5.647 1.00 88.06 93 GLY A O 1
ATOM 776 N N . ILE A 1 94 ? 15.609 1.424 -3.449 1.00 89.12 94 ILE A N 1
ATOM 777 C CA . ILE A 1 94 ? 17.018 1.795 -3.627 1.00 89.12 94 ILE A CA 1
ATOM 778 C C . ILE A 1 94 ? 17.785 0.630 -4.242 1.00 89.12 94 ILE A C 1
ATOM 780 O O . ILE A 1 94 ? 18.513 0.833 -5.207 1.00 89.12 94 ILE A O 1
ATOM 784 N N . MET A 1 95 ? 17.604 -0.588 -3.726 1.00 90.69 95 MET A N 1
ATOM 785 C CA . MET A 1 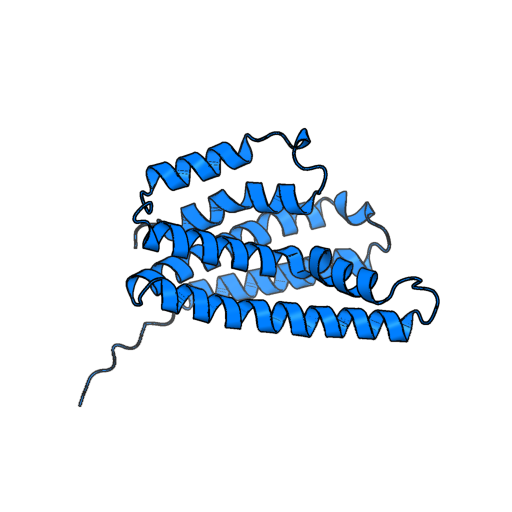95 ? 18.358 -1.743 -4.201 1.00 90.69 95 MET A CA 1
ATOM 786 C C . MET A 1 95 ? 18.112 -2.016 -5.692 1.00 90.69 95 MET A C 1
ATOM 788 O O . MET A 1 95 ? 19.069 -2.160 -6.446 1.00 90.69 95 MET A O 1
ATOM 792 N N . ASN A 1 96 ? 16.854 -2.006 -6.144 1.00 87.50 96 ASN A N 1
ATOM 793 C CA . ASN A 1 96 ? 16.539 -2.193 -7.564 1.00 87.50 96 ASN A CA 1
ATOM 794 C C . ASN A 1 96 ? 17.026 -1.028 -8.426 1.00 87.50 96 ASN A C 1
ATOM 796 O O . ASN A 1 96 ? 17.596 -1.256 -9.488 1.00 87.50 96 ASN A O 1
ATOM 800 N N . GLY A 1 97 ? 16.868 0.211 -7.954 1.00 87.12 97 GLY A N 1
ATOM 801 C CA . GLY A 1 97 ? 17.388 1.369 -8.672 1.00 87.12 97 GLY A CA 1
ATOM 802 C C . GLY A 1 97 ? 18.912 1.316 -8.838 1.00 87.12 97 GLY A C 1
ATOM 803 O O . GLY A 1 97 ? 19.417 1.610 -9.917 1.00 87.12 97 GLY A O 1
ATOM 804 N N . LEU A 1 98 ? 19.647 0.875 -7.812 1.00 88.31 98 LEU A N 1
ATOM 805 C CA . LEU A 1 98 ? 21.096 0.672 -7.886 1.00 88.31 98 LEU A CA 1
ATOM 806 C C . LEU A 1 98 ? 21.474 -0.459 -8.846 1.00 88.31 98 LEU A C 1
ATOM 808 O O . LEU A 1 98 ? 22.383 -0.270 -9.652 1.00 88.31 98 LEU A O 1
ATOM 812 N N . PHE A 1 99 ? 20.780 -1.601 -8.802 1.00 88.94 99 PHE A N 1
ATOM 813 C CA . PHE A 1 99 ? 21.017 -2.696 -9.747 1.00 88.94 99 PHE A CA 1
ATOM 814 C C . PHE A 1 99 ? 20.833 -2.245 -11.197 1.00 88.94 99 PHE A C 1
ATOM 816 O O . PHE A 1 99 ? 21.694 -2.515 -12.033 1.00 88.94 99 PHE A O 1
ATOM 823 N N . ASP A 1 100 ? 19.773 -1.490 -11.482 1.00 85.50 100 ASP A N 1
ATOM 824 C CA . ASP A 1 100 ? 19.526 -0.934 -12.812 1.00 85.50 100 ASP A CA 1
ATOM 825 C C . ASP A 1 100 ? 20.603 0.067 -13.242 1.00 85.50 100 ASP A C 1
ATOM 827 O O . ASP A 1 100 ? 21.037 0.041 -14.392 1.00 85.50 100 ASP A O 1
ATOM 831 N N . ILE A 1 101 ? 21.063 0.934 -12.336 1.00 87.25 101 ILE A N 1
ATOM 832 C CA . ILE A 1 101 ? 22.143 1.891 -12.618 1.00 87.25 101 ILE A CA 1
ATOM 833 C C . ILE A 1 101 ? 23.455 1.165 -12.927 1.00 87.25 101 ILE A C 1
ATOM 835 O O . ILE A 1 101 ? 24.182 1.579 -13.827 1.00 87.25 101 ILE A O 1
ATOM 839 N N . ILE A 1 102 ? 23.763 0.087 -12.204 1.00 88.00 102 ILE A N 1
ATOM 840 C CA . ILE A 1 102 ? 24.963 -0.723 -12.451 1.00 88.00 102 ILE A CA 1
ATOM 841 C C . ILE A 1 102 ? 24.845 -1.447 -13.797 1.00 88.00 102 ILE A C 1
ATOM 843 O O . ILE A 1 102 ? 25.788 -1.422 -14.583 1.00 88.00 102 ILE A O 1
ATOM 847 N N . ALA A 1 103 ? 23.686 -2.044 -14.091 1.00 87.06 103 ALA A N 1
ATOM 848 C CA . ALA A 1 103 ? 23.459 -2.799 -15.321 1.00 87.06 103 ALA A CA 1
ATOM 849 C C . ALA A 1 103 ? 23.414 -1.913 -16.578 1.00 87.06 103 ALA A C 1
ATOM 851 O O . ALA A 1 103 ? 23.931 -2.297 -17.624 1.00 87.06 103 ALA A O 1
ATOM 852 N N . LYS A 1 104 ? 22.796 -0.728 -16.489 1.00 83.38 104 LYS A N 1
ATOM 853 C CA . LYS A 1 104 ? 22.592 0.196 -17.622 1.00 83.38 104 LYS A CA 1
ATOM 854 C C . LYS A 1 104 ? 23.686 1.268 -17.728 1.00 83.38 104 LYS A C 1
ATOM 856 O O . LYS A 1 104 ? 23.787 1.949 -18.752 1.00 83.38 104 LYS A O 1
ATOM 861 N N . GLY A 1 105 ? 24.520 1.429 -16.701 1.00 78.94 105 GLY A N 1
ATOM 862 C CA . GLY A 1 105 ? 25.660 2.346 -16.689 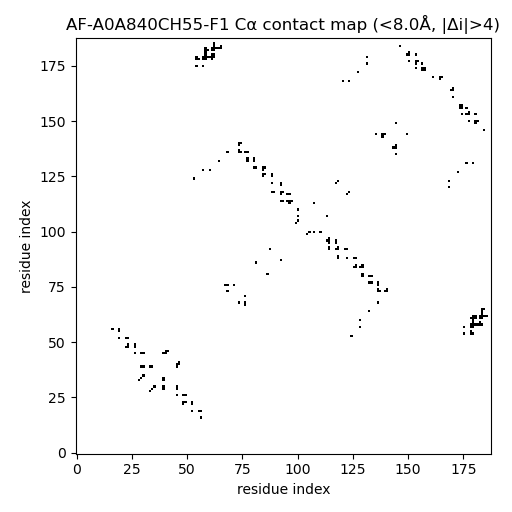1.00 78.94 105 GLY A CA 1
ATOM 863 C C . GLY A 1 105 ? 25.270 3.822 -16.846 1.00 78.94 105 GLY A C 1
ATOM 864 O O . GLY A 1 105 ? 24.298 4.302 -16.265 1.00 78.94 105 GLY A O 1
ATOM 865 N N . ASN A 1 106 ? 26.038 4.566 -17.648 1.00 75.44 106 ASN A N 1
ATOM 866 C CA . ASN A 1 106 ? 25.851 6.011 -17.868 1.00 75.44 106 ASN A CA 1
ATOM 867 C C . ASN A 1 106 ? 24.705 6.367 -18.835 1.00 75.44 106 ASN A C 1
ATOM 869 O O . ASN A 1 106 ? 24.543 7.532 -19.181 1.00 75.44 106 ASN A O 1
ATOM 873 N N . THR A 1 107 ? 23.899 5.395 -19.271 1.00 78.50 107 THR A N 1
ATOM 874 C CA . THR A 1 107 ? 22.716 5.665 -20.112 1.00 78.50 107 THR A CA 1
ATOM 875 C C . THR A 1 107 ? 21.586 6.354 -19.343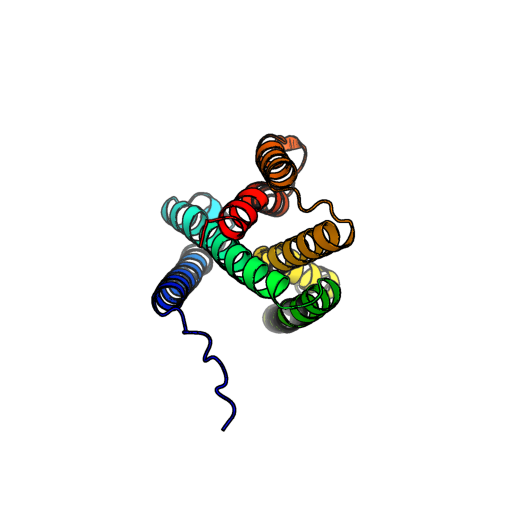 1.00 78.50 107 THR A C 1
ATOM 877 O O . THR A 1 107 ? 20.676 6.899 -19.961 1.00 78.50 107 THR A O 1
ATOM 880 N N . ILE A 1 108 ? 21.644 6.359 -18.004 1.00 78.25 108 ILE A N 1
ATOM 881 C CA . ILE A 1 108 ? 20.681 7.032 -17.127 1.00 78.25 108 ILE A CA 1
ATOM 882 C C . ILE A 1 108 ? 21.226 8.428 -16.776 1.00 78.25 108 ILE A C 1
ATOM 884 O O . ILE A 1 108 ? 22.175 8.513 -15.991 1.00 78.25 108 ILE A O 1
ATOM 888 N N . PRO A 1 109 ? 20.639 9.521 -17.308 1.00 73.50 109 PRO A N 1
ATOM 889 C CA . PRO A 1 109 ? 21.171 10.875 -17.126 1.00 73.50 109 PRO A CA 1
ATOM 890 C C . PRO A 1 109 ? 21.076 11.360 -15.675 1.00 73.50 109 PRO A C 1
ATOM 892 O O . PRO A 1 109 ? 22.009 11.967 -15.160 1.00 73.50 109 PRO A O 1
ATOM 895 N N . ASP A 1 110 ? 19.961 11.056 -15.004 1.00 86.31 110 ASP A N 1
ATOM 896 C CA . ASP A 1 110 ? 19.723 11.403 -13.603 1.00 86.31 110 ASP A CA 1
ATOM 897 C C . ASP A 1 110 ? 19.397 10.145 -12.790 1.00 86.31 110 ASP A C 1
ATOM 899 O O . ASP A 1 110 ? 18.277 9.622 -12.785 1.00 86.31 110 ASP A O 1
ATOM 903 N N . LYS A 1 111 ? 20.420 9.657 -12.088 1.00 84.62 111 LYS A N 1
ATOM 904 C CA . LYS A 1 111 ? 20.361 8.461 -11.242 1.00 84.62 111 LYS A CA 1
ATOM 905 C C . LYS A 1 111 ? 19.411 8.642 -10.052 1.00 84.62 111 LYS A C 1
ATOM 907 O O . LYS A 1 111 ? 18.736 7.688 -9.666 1.00 84.62 111 LYS A O 1
ATOM 912 N N . TYR A 1 112 ? 19.314 9.851 -9.493 1.00 84.00 112 TYR A N 1
ATOM 913 C CA . TYR A 1 112 ? 18.434 10.136 -8.358 1.00 84.00 112 TYR A CA 1
ATOM 914 C C . TYR A 1 112 ? 16.970 10.145 -8.792 1.00 84.00 112 TYR A C 1
ATOM 916 O O . TYR A 1 112 ? 16.135 9.474 -8.176 1.00 84.00 112 TYR A O 1
ATOM 924 N N . MET A 1 113 ? 16.666 10.839 -9.892 1.00 85.31 113 MET A N 1
ATOM 925 C CA . MET A 1 113 ? 15.325 10.835 -10.477 1.00 85.31 113 MET A CA 1
ATOM 926 C C . MET A 1 113 ? 14.903 9.418 -10.880 1.00 85.31 113 MET A C 1
ATOM 928 O O . MET A 1 113 ? 13.752 9.040 -10.659 1.00 85.31 113 MET A O 1
ATOM 932 N N . TYR A 1 114 ? 15.821 8.598 -11.400 1.00 85.94 114 TYR A N 1
ATOM 933 C CA . TYR A 1 114 ? 15.528 7.208 -11.753 1.00 85.94 114 TYR A CA 1
ATOM 934 C C . TYR A 1 114 ? 15.124 6.355 -10.542 1.00 85.94 114 TYR A C 1
ATOM 936 O O . TYR A 1 114 ? 14.097 5.671 -10.583 1.00 85.94 114 TYR A O 1
ATOM 944 N N . ILE A 1 115 ? 15.879 6.417 -9.438 1.00 83.88 115 ILE A N 1
ATOM 945 C CA . ILE A 1 115 ? 15.539 5.693 -8.199 1.00 83.88 115 ILE A CA 1
ATOM 946 C C . ILE A 1 115 ? 14.173 6.156 -7.677 1.00 83.88 115 ILE A C 1
ATOM 948 O O . ILE A 1 115 ? 13.322 5.338 -7.326 1.00 83.88 115 ILE A O 1
ATOM 952 N N . TYR A 1 116 ? 13.919 7.465 -7.685 1.00 85.06 116 TYR A N 1
ATOM 953 C CA . TYR A 1 116 ? 12.636 8.027 -7.265 1.00 85.06 116 TYR A CA 1
ATOM 954 C C . TYR A 1 116 ? 11.465 7.569 -8.153 1.00 85.06 116 TYR A C 1
ATOM 956 O O . TYR A 1 116 ? 10.397 7.209 -7.650 1.00 85.06 116 TYR A O 1
ATOM 964 N N . MET A 1 117 ? 11.655 7.527 -9.474 1.00 82.81 117 MET A N 1
ATOM 965 C CA . MET A 1 117 ? 10.682 6.963 -10.414 1.00 82.81 117 MET A CA 1
ATOM 966 C C . MET A 1 117 ? 10.442 5.478 -10.140 1.00 82.81 117 MET A C 1
ATOM 968 O O . MET A 1 117 ? 9.289 5.065 -10.043 1.00 82.81 117 MET A O 1
ATOM 972 N N . THR A 1 118 ? 11.495 4.704 -9.898 1.00 83.38 118 THR A N 1
ATOM 973 C CA . THR A 1 118 ? 11.397 3.275 -9.567 1.00 83.38 118 THR A CA 1
ATOM 974 C C . THR A 1 118 ? 10.570 3.044 -8.299 1.00 83.38 118 THR A C 1
ATOM 976 O O . THR A 1 118 ? 9.657 2.220 -8.295 1.00 83.38 118 THR A O 1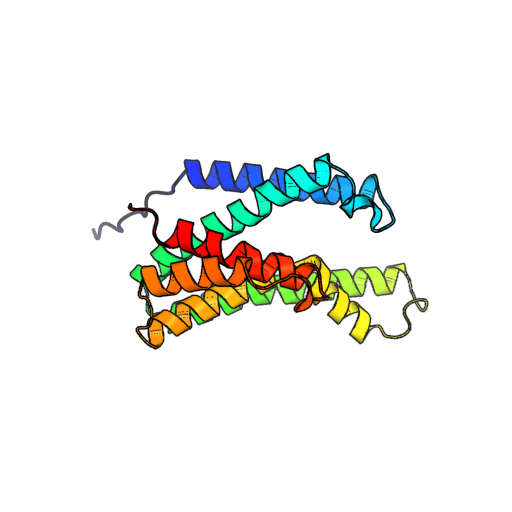
ATOM 979 N N . ILE A 1 119 ? 10.815 3.821 -7.237 1.00 83.00 119 ILE A N 1
ATOM 980 C CA . ILE A 1 119 ? 10.038 3.754 -5.988 1.00 83.00 119 ILE A CA 1
ATOM 981 C C . ILE A 1 119 ? 8.563 4.081 -6.241 1.00 83.00 119 ILE A C 1
ATOM 983 O O . ILE A 1 119 ? 7.672 3.382 -5.756 1.00 83.00 119 ILE A O 1
ATOM 987 N N . ARG A 1 120 ? 8.297 5.137 -7.016 1.00 81.31 120 ARG A N 1
ATOM 988 C CA . ARG A 1 120 ? 6.934 5.605 -7.282 1.00 81.31 120 ARG A CA 1
ATOM 989 C C . ARG A 1 120 ? 6.125 4.606 -8.114 1.00 81.31 120 ARG A C 1
ATOM 991 O O . ARG A 1 120 ? 4.956 4.392 -7.795 1.00 81.31 120 ARG A O 1
ATOM 998 N N . TRP A 1 121 ? 6.727 4.034 -9.159 1.00 79.38 121 TRP A N 1
ATOM 999 C CA . TRP A 1 121 ? 6.034 3.185 -10.133 1.00 79.38 121 TRP A CA 1
ATOM 1000 C C . TRP A 1 121 ? 6.002 1.712 -9.725 1.00 79.38 121 TRP A C 1
ATOM 1002 O O . TRP A 1 121 ? 4.930 1.111 -9.696 1.00 79.38 121 TRP A O 1
ATOM 1012 N N . SER A 1 122 ? 7.147 1.126 -9.378 1.00 80.25 122 SER A N 1
ATOM 1013 C CA . SER A 1 122 ? 7.254 -0.325 -9.174 1.00 80.25 122 SER A CA 1
ATOM 1014 C C . SER A 1 122 ? 6.634 -0.786 -7.857 1.00 80.25 122 SER A C 1
ATOM 1016 O O . SER A 1 122 ? 6.065 -1.870 -7.782 1.00 80.25 122 SER A O 1
ATOM 1018 N N . TYR A 1 123 ? 6.687 0.053 -6.822 1.00 85.62 123 TYR A N 1
ATOM 1019 C CA . TYR A 1 123 ? 6.239 -0.296 -5.469 1.00 85.62 123 TYR A CA 1
ATOM 1020 C C . TYR A 1 123 ? 4.946 0.405 -5.082 1.00 85.62 123 TYR A C 1
ATOM 1022 O O . TYR A 1 123 ? 4.696 0.691 -3.905 1.00 85.62 123 TYR A O 1
ATOM 1030 N N . TRP A 1 124 ? 4.118 0.689 -6.085 1.00 86.00 124 TRP A N 1
ATOM 1031 C CA . TRP A 1 124 ? 2.964 1.548 -5.909 1.00 86.00 124 TRP A CA 1
ATOM 1032 C C . TRP A 1 124 ? 1.977 1.061 -4.856 1.00 86.00 124 TRP A C 1
ATOM 1034 O O . TRP A 1 124 ? 1.461 1.826 -4.045 1.00 86.00 124 TRP A O 1
ATOM 1044 N N . PHE A 1 125 ? 1.802 -0.250 -4.818 1.00 86.81 125 PHE A N 1
ATOM 1045 C CA . PHE A 1 125 ? 0.947 -0.939 -3.875 1.00 86.81 125 PHE A CA 1
ATOM 1046 C C . PHE A 1 125 ? 1.375 -0.731 -2.417 1.00 86.81 125 PHE A C 1
ATOM 1048 O O . PHE A 1 125 ? 0.535 -0.516 -1.544 1.00 86.81 125 PHE A O 1
ATOM 1055 N N . ILE A 1 126 ? 2.684 -0.765 -2.142 1.00 89.25 126 ILE A N 1
ATOM 1056 C CA . ILE A 1 126 ? 3.211 -0.652 -0.776 1.00 89.25 126 ILE A CA 1
ATOM 1057 C C . ILE A 1 126 ? 2.980 0.762 -0.250 1.00 89.25 126 ILE A C 1
ATOM 1059 O O . ILE A 1 126 ? 2.505 0.933 0.877 1.00 89.25 126 ILE A O 1
ATOM 1063 N N . TRP A 1 127 ? 3.273 1.784 -1.062 1.00 88.00 127 TRP A N 1
ATOM 1064 C CA . TRP A 1 127 ? 3.017 3.158 -0.640 1.00 88.00 127 TRP A CA 1
ATOM 1065 C C . TRP A 1 127 ? 1.516 3.466 -0.574 1.00 88.00 127 TRP A C 1
ATOM 1067 O O . TRP A 1 127 ? 1.101 4.199 0.322 1.00 88.00 127 TRP A O 1
ATOM 1077 N N . ALA A 1 128 ? 0.680 2.867 -1.430 1.00 88.31 128 ALA A N 1
ATOM 1078 C CA . ALA A 1 128 ? -0.777 2.993 -1.343 1.00 88.31 128 ALA A CA 1
ATOM 1079 C C . ALA A 1 128 ? -1.305 2.436 -0.010 1.00 88.31 128 ALA A C 1
ATOM 1081 O O . ALA A 1 128 ? -1.992 3.145 0.728 1.00 88.31 128 ALA A O 1
ATOM 1082 N N . LEU A 1 129 ? -0.903 1.215 0.364 1.00 88.88 129 LEU A N 1
ATOM 1083 C CA . LEU A 1 129 ? -1.244 0.616 1.661 1.00 88.88 129 LEU A CA 1
ATOM 1084 C C . LEU A 1 129 ? -0.772 1.454 2.850 1.00 88.88 129 LEU A C 1
ATOM 1086 O O . LEU A 1 129 ? -1.471 1.534 3.866 1.00 88.88 129 LEU A O 1
ATOM 1090 N N . LEU A 1 130 ? 0.408 2.067 2.741 1.00 90.62 130 LEU A N 1
ATOM 1091 C CA . LEU A 1 130 ? 0.929 2.960 3.768 1.00 90.62 130 LEU A CA 1
ATOM 1092 C C . LEU A 1 130 ? 0.018 4.177 3.935 1.00 90.62 130 LEU A C 1
ATOM 1094 O O . LEU A 1 130 ? -0.421 4.450 5.052 1.00 90.62 130 LEU A O 1
ATOM 1098 N N . ILE A 1 131 ? -0.308 4.863 2.837 1.00 89.00 131 ILE A N 1
ATOM 1099 C CA . ILE A 1 131 ? -1.203 6.025 2.846 1.00 89.00 131 ILE A CA 1
ATOM 1100 C C . ILE A 1 131 ? -2.555 5.645 3.446 1.00 89.00 131 ILE A C 1
ATOM 1102 O O . ILE A 1 131 ? -3.034 6.327 4.348 1.00 89.00 131 ILE A O 1
ATOM 1106 N N . TYR A 1 132 ? -3.144 4.526 3.028 1.00 87.25 132 TYR A N 1
ATOM 1107 C CA . TYR A 1 132 ? -4.420 4.069 3.574 1.00 87.25 132 TYR A CA 1
ATOM 1108 C C . TYR A 1 132 ? -4.354 3.762 5.070 1.00 87.25 132 TYR A C 1
ATOM 1110 O O . TYR A 1 132 ? -5.255 4.138 5.818 1.00 87.25 132 TYR A O 1
ATOM 1118 N N . SER A 1 133 ? -3.279 3.114 5.523 1.00 88.06 133 SER A N 1
ATOM 1119 C CA . SER A 1 133 ? -3.069 2.818 6.943 1.00 88.06 133 SER A CA 1
ATOM 1120 C C . SER A 1 133 ? -2.960 4.103 7.769 1.00 88.06 133 SER A C 1
ATOM 1122 O O . SER A 1 133 ? -3.537 4.192 8.853 1.00 88.06 133 SER A O 1
ATOM 1124 N N . VAL A 1 134 ? -2.257 5.113 7.251 1.00 89.12 1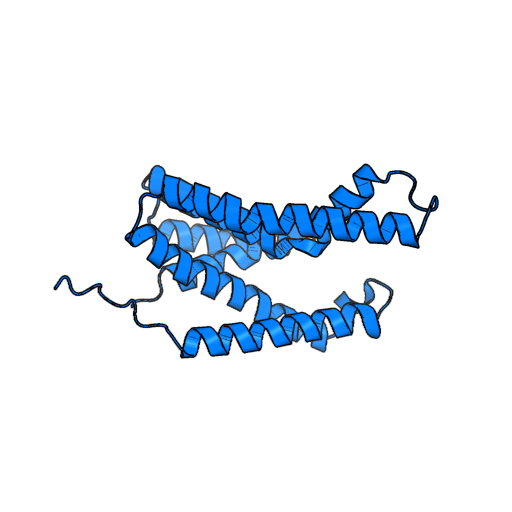34 VAL A N 1
ATOM 1125 C CA . VAL A 1 134 ? -2.132 6.427 7.895 1.00 89.12 134 VAL A CA 1
ATOM 1126 C C . VAL A 1 134 ? -3.479 7.144 7.921 1.00 89.12 134 VAL A C 1
ATOM 1128 O O . VAL A 1 134 ? -3.904 7.550 8.999 1.00 89.12 134 VAL A O 1
ATOM 1131 N N . ILE A 1 135 ? -4.183 7.239 6.786 1.00 87.50 135 ILE A N 1
ATOM 1132 C CA . ILE A 1 135 ? -5.515 7.861 6.695 1.00 87.50 135 ILE A CA 1
ATOM 1133 C C . ILE A 1 135 ? -6.460 7.217 7.706 1.00 87.50 135 ILE A C 1
ATOM 1135 O O . ILE A 1 135 ? -7.090 7.915 8.495 1.00 87.50 135 ILE A O 1
ATOM 1139 N N . PHE A 1 136 ? -6.519 5.888 7.742 1.00 84.12 136 PHE A N 1
ATOM 1140 C CA . PHE A 1 136 ? -7.413 5.179 8.648 1.00 84.12 136 PHE A CA 1
ATOM 1141 C C . PHE A 1 136 ? -7.049 5.399 10.124 1.00 84.12 136 PHE A C 1
ATOM 1143 O O . PHE A 1 136 ? -7.925 5.647 10.955 1.00 84.12 136 PHE A O 1
ATOM 1150 N N . GLY A 1 137 ? -5.756 5.379 10.458 1.00 87.00 137 GLY A N 1
ATOM 1151 C CA . GLY A 1 137 ? -5.289 5.702 11.804 1.00 87.00 137 GLY A CA 1
ATOM 1152 C C . GLY A 1 137 ? -5.625 7.141 12.215 1.00 87.00 137 GLY A C 1
ATOM 1153 O O . GLY A 1 137 ? -6.073 7.360 13.340 1.00 87.00 137 GLY A O 1
ATOM 1154 N N . VAL A 1 138 ? -5.463 8.111 11.310 1.00 88.25 138 VAL A N 1
ATOM 1155 C CA . VAL A 1 138 ? -5.785 9.528 11.546 1.00 88.25 138 VAL A CA 1
ATOM 1156 C C . VAL A 1 138 ? -7.289 9.734 11.712 1.00 88.25 138 VAL A C 1
ATOM 1158 O O . VAL A 1 138 ? -7.696 10.379 12.674 1.00 88.25 138 VAL A O 1
ATOM 1161 N N . LEU A 1 139 ? -8.125 9.139 10.857 1.00 86.94 139 LEU A N 1
ATOM 1162 C CA . LEU A 1 139 ? -9.585 9.203 10.996 1.00 86.94 139 LEU A CA 1
ATOM 1163 C C . LEU A 1 139 ? -10.036 8.702 12.370 1.00 86.94 139 LEU A C 1
ATOM 1165 O O . LEU A 1 139 ? -10.878 9.330 13.011 1.00 86.94 139 LEU A O 1
ATOM 1169 N N . LYS A 1 140 ? -9.412 7.631 12.872 1.00 85.31 140 LYS A N 1
ATOM 1170 C CA . LYS A 1 140 ? -9.677 7.129 14.222 1.00 85.31 140 LYS A CA 1
ATOM 1171 C C . LYS A 1 140 ? -9.199 8.082 15.323 1.00 85.31 140 LYS A C 1
ATOM 1173 O O . LYS A 1 140 ? -9.892 8.234 16.325 1.00 85.31 140 LYS A O 1
ATOM 1178 N N . LEU A 1 141 ? -8.046 8.737 15.159 1.00 87.25 141 LEU A N 1
ATOM 1179 C CA . LEU A 1 141 ? -7.555 9.747 16.111 1.00 87.25 141 LEU A CA 1
ATOM 1180 C C . LEU A 1 141 ? -8.500 10.953 16.206 1.00 87.25 141 LEU A C 1
ATOM 1182 O O . LEU A 1 141 ? -8.760 11.439 17.303 1.00 87.25 141 LEU A O 1
ATOM 1186 N N . VAL A 1 142 ? -9.043 11.396 15.069 1.00 88.56 142 VAL A N 1
ATOM 1187 C CA . VAL A 1 142 ? -9.970 12.538 14.973 1.00 88.56 142 VAL A CA 1
ATOM 1188 C C . VAL A 1 142 ? -11.427 12.128 15.262 1.00 88.56 142 VAL A C 1
ATOM 1190 O O . VAL A 1 142 ? -12.313 12.974 15.282 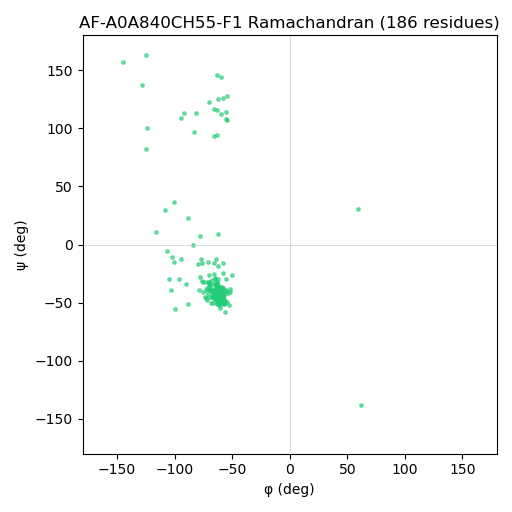1.00 88.56 142 VAL A O 1
ATOM 1193 N N . ARG A 1 143 ? -11.695 10.843 15.551 1.00 85.25 143 ARG A N 1
ATOM 1194 C CA . ARG A 1 143 ? -13.043 10.287 15.806 1.00 85.25 143 ARG A CA 1
ATOM 1195 C C . ARG A 1 143 ? -14.017 10.465 14.629 1.00 85.25 143 ARG A C 1
ATOM 1197 O O . ARG A 1 143 ? -15.224 10.590 14.818 1.00 85.25 143 ARG A O 1
ATOM 1204 N N . LEU A 1 144 ? -13.483 10.468 13.408 1.00 82.94 144 LEU A N 1
ATOM 1205 C CA . LEU A 1 144 ? -14.234 10.454 12.148 1.00 82.94 144 LEU A CA 1
ATOM 1206 C C . LEU A 1 144 ? -14.263 9.041 11.546 1.00 82.94 144 LEU A C 1
ATOM 1208 O O . LEU A 1 144 ? -14.188 8.858 10.334 1.00 82.94 144 LEU A O 1
ATOM 1212 N N . ASP A 1 145 ? -14.362 8.021 12.394 1.00 77.44 145 ASP A N 1
ATOM 1213 C CA . ASP A 1 145 ? -14.366 6.605 12.024 1.00 77.44 145 ASP A CA 1
ATOM 1214 C C . ASP A 1 145 ? -15.774 6.058 11.712 1.00 77.44 145 ASP A C 1
ATOM 1216 O O . ASP A 1 145 ? -16.015 4.847 11.757 1.00 77.44 145 ASP A O 1
ATOM 1220 N N . ASN A 1 146 ? -16.716 6.946 11.357 1.00 81.12 146 ASN A N 1
ATOM 1221 C CA . ASN A 1 146 ? -18.073 6.564 10.975 1.00 81.12 146 ASN A CA 1
ATOM 1222 C C . ASN A 1 146 ? -18.060 5.757 9.669 1.00 81.12 146 ASN A C 1
ATOM 1224 O O . ASN A 1 146 ? -17.744 6.273 8.594 1.00 81.12 146 ASN A O 1
ATOM 1228 N N . LYS A 1 147 ? -18.496 4.496 9.770 1.00 75.69 147 LYS A N 1
ATOM 1229 C CA . LYS A 1 147 ? -18.536 3.530 8.666 1.00 75.69 147 LYS A CA 1
ATOM 1230 C C . LYS A 1 147 ? -19.243 4.053 7.413 1.00 75.69 147 LYS A C 1
ATOM 1232 O O . LYS A 1 147 ? -18.783 3.791 6.308 1.00 75.69 147 LYS A O 1
ATOM 1237 N N . TYR A 1 148 ? -20.331 4.808 7.567 1.00 79.06 148 TYR A N 1
ATOM 1238 C CA . TYR A 1 148 ? -21.106 5.294 6.426 1.00 79.06 148 TYR A CA 1
ATOM 1239 C C . TYR A 1 148 ? -20.397 6.446 5.725 1.00 79.06 148 TYR A C 1
ATOM 1241 O O . TYR A 1 148 ? -20.343 6.465 4.503 1.00 79.06 148 TYR A O 1
ATOM 1249 N N . VAL A 1 149 ? -19.797 7.363 6.490 1.00 76.94 149 VAL A N 1
ATOM 1250 C CA . VAL A 1 149 ? -19.028 8.487 5.937 1.00 76.94 149 VAL A CA 1
ATOM 1251 C C . VAL A 1 149 ? -17.843 7.961 5.134 1.00 76.94 149 VAL A C 1
ATOM 1253 O O . VAL A 1 149 ? -17.629 8.387 4.007 1.00 76.94 149 VAL A O 1
ATOM 1256 N N . ILE A 1 150 ? -17.125 6.979 5.677 1.00 77.88 150 ILE A N 1
ATOM 1257 C CA . ILE A 1 150 ? -15.969 6.365 5.021 1.00 77.88 150 ILE A CA 1
ATOM 1258 C C . ILE A 1 150 ? -16.371 5.547 3.780 1.00 77.88 150 ILE A C 1
ATOM 1260 O O . ILE A 1 150 ? -15.693 5.587 2.755 1.00 77.88 150 ILE A O 1
ATOM 1264 N N . MET A 1 151 ? -17.485 4.814 3.837 1.00 77.25 151 MET A N 1
ATOM 1265 C CA . MET A 1 151 ? -17.993 4.077 2.676 1.00 77.25 151 MET A CA 1
ATOM 1266 C C . MET A 1 151 ? -18.431 5.033 1.562 1.00 77.25 151 MET A C 1
ATOM 1268 O O . MET A 1 151 ? -18.086 4.826 0.402 1.00 77.25 151 MET A O 1
ATOM 1272 N N . VAL A 1 152 ? -19.149 6.102 1.914 1.00 81.00 152 VAL A N 1
ATOM 1273 C CA . VAL A 1 152 ? -19.586 7.125 0.960 1.00 81.00 152 VAL A CA 1
ATOM 1274 C C . VAL A 1 152 ? -18.381 7.818 0.331 1.00 81.00 152 VAL A C 1
ATOM 1276 O O . VAL A 1 152 ? -18.357 7.954 -0.886 1.00 81.00 152 VAL A O 1
ATOM 1279 N N . THR A 1 153 ? -17.347 8.187 1.094 1.00 78.19 153 THR A N 1
ATOM 1280 C CA . THR A 1 153 ? -16.139 8.795 0.509 1.00 78.19 153 THR A CA 1
ATOM 1281 C C . THR A 1 153 ? -15.397 7.841 -0.424 1.00 78.19 153 THR A C 1
ATOM 1283 O O . THR A 1 153 ? -14.903 8.291 -1.455 1.00 78.19 153 THR A O 1
ATOM 1286 N N . GLY A 1 154 ? -15.364 6.538 -0.123 1.00 78.62 154 GLY A N 1
ATOM 1287 C CA . GLY A 1 154 ? -14.775 5.536 -1.014 1.00 78.62 154 GLY A CA 1
ATOM 1288 C C . GLY A 1 154 ? -15.573 5.268 -2.286 1.00 78.62 154 GLY A C 1
ATOM 1289 O O . GLY A 1 154 ? -14.983 5.078 -3.341 1.00 78.62 154 GLY A O 1
ATOM 1290 N N . VAL A 1 155 ? -16.903 5.311 -2.233 1.00 81.69 155 VAL A N 1
ATOM 1291 C CA . VAL A 1 155 ? -17.728 5.224 -3.449 1.00 81.69 155 VAL A CA 1
ATOM 1292 C C . VAL A 1 155 ? -17.604 6.509 -4.271 1.00 81.69 155 VAL A C 1
ATOM 1294 O O . VAL A 1 155 ? -17.424 6.454 -5.485 1.00 81.69 155 VAL A O 1
ATOM 1297 N N . LEU A 1 156 ? -17.625 7.675 -3.617 1.00 81.38 156 LEU A N 1
ATOM 1298 C CA . LEU A 1 156 ? -17.434 8.966 -4.278 1.00 81.38 156 LEU A CA 1
ATOM 1299 C C . LEU A 1 156 ? -16.057 9.069 -4.947 1.00 81.38 156 LEU A C 1
ATOM 1301 O O . LEU A 1 156 ? -15.970 9.641 -6.031 1.00 81.38 156 LEU A O 1
ATOM 1305 N N . SER A 1 157 ? -14.996 8.494 -4.366 1.00 78.12 157 SER A N 1
ATOM 1306 C CA . SER A 1 157 ? -13.660 8.514 -4.982 1.00 78.12 157 SER A CA 1
ATOM 1307 C C . SER A 1 157 ? -13.599 7.744 -6.305 1.00 78.12 157 SER A C 1
ATOM 1309 O O . SER A 1 157 ? -12.846 8.142 -7.196 1.00 78.12 157 SER A O 1
ATOM 1311 N N . MET A 1 158 ? -14.426 6.706 -6.478 1.00 76.25 158 MET A N 1
ATOM 1312 C CA . MET A 1 158 ? -14.555 5.986 -7.754 1.00 76.25 158 MET A CA 1
ATOM 1313 C C . MET A 1 158 ? -15.247 6.835 -8.826 1.00 76.25 158 MET A C 1
ATOM 1315 O O . MET A 1 158 ? -14.914 6.735 -10.004 1.00 76.25 158 MET A O 1
ATOM 1319 N N . LEU A 1 159 ? -16.182 7.701 -8.417 1.00 76.56 159 LEU A N 1
ATOM 1320 C CA . LEU A 1 159 ? -16.919 8.592 -9.318 1.00 76.56 159 LEU A CA 1
ATOM 1321 C C . LEU A 1 159 ? -16.093 9.796 -9.782 1.00 76.56 159 LEU A C 1
ATOM 1323 O O . LEU A 1 159 ? -16.470 10.444 -10.757 1.00 76.56 159 LEU A O 1
ATOM 1327 N N . VAL A 1 160 ? -14.969 10.098 -9.118 1.00 74.56 160 VAL A N 1
ATOM 1328 C CA . VAL A 1 160 ? -14.044 11.145 -9.570 1.00 74.56 160 VAL A CA 1
ATOM 1329 C C . VAL A 1 160 ? -13.483 10.738 -10.939 1.00 74.56 160 VAL A C 1
ATOM 1331 O O . VAL A 1 160 ? -12.777 9.722 -11.019 1.00 74.56 160 VAL A O 1
ATOM 1334 N N . PRO A 1 161 ? -13.769 11.504 -12.013 1.00 64.19 161 PRO A N 1
ATOM 1335 C CA . PRO A 1 161 ? -13.377 11.130 -13.364 1.00 64.19 161 PRO A CA 1
ATOM 1336 C C . PRO A 1 161 ? -11.861 10.987 -13.503 1.00 64.19 161 PRO A C 1
ATOM 1338 O O . PRO A 1 161 ? -11.099 11.787 -12.955 1.00 64.19 161 PRO A O 1
ATOM 1341 N N . LEU A 1 162 ? -11.432 10.021 -14.323 1.00 59.78 162 LEU A N 1
ATOM 1342 C CA . LEU A 1 162 ? -10.025 9.786 -14.688 1.00 59.78 162 LEU A CA 1
ATOM 1343 C C . LEU A 1 162 ? -9.301 11.058 -15.166 1.00 59.78 162 LEU A C 1
ATOM 1345 O O . LEU A 1 162 ? -8.092 11.171 -14.990 1.00 59.78 162 LEU A O 1
ATOM 1349 N N . PHE A 1 163 ? -10.037 12.039 -15.700 1.00 49.75 163 PHE A N 1
ATOM 1350 C CA . PHE A 1 163 ? -9.514 13.334 -16.142 1.00 49.75 163 PHE A CA 1
ATOM 1351 C C . PHE A 1 163 ? -8.738 14.106 -15.060 1.00 49.75 163 PHE A C 1
ATOM 1353 O O . PHE A 1 163 ? -7.809 14.836 -15.399 1.00 49.75 163 PHE A O 1
ATOM 1360 N N . PHE A 1 164 ? -9.059 13.929 -13.773 1.00 53.38 164 PHE A N 1
ATOM 1361 C CA . PHE A 1 164 ? -8.338 14.594 -12.676 1.00 53.38 164 PHE A CA 1
ATOM 1362 C C . PHE A 1 164 ? -7.012 13.910 -12.315 1.00 53.38 164 PHE A C 1
ATOM 1364 O O . PHE A 1 164 ? -6.153 14.516 -11.677 1.00 53.38 164 PHE A O 1
ATOM 1371 N N . THR A 1 165 ? -6.814 12.661 -12.737 1.00 59.44 165 THR A N 1
ATOM 1372 C CA . THR A 1 165 ? -5.619 11.867 -12.449 1.00 59.44 165 THR A CA 1
ATOM 1373 C C . THR A 1 165 ? -5.005 11.377 -13.754 1.00 59.44 165 THR A C 1
ATOM 1375 O O . THR A 1 165 ? -5.183 10.225 -14.135 1.00 59.44 165 THR A O 1
ATOM 1378 N N . GLN A 1 166 ? -4.216 12.226 -14.421 1.00 61.34 166 GLN A N 1
ATOM 1379 C CA . GLN A 1 166 ? -3.422 11.824 -15.598 1.00 61.34 166 GLN A CA 1
ATOM 1380 C C . GLN A 1 166 ? -2.446 10.664 -15.299 1.00 61.34 166 GLN A C 1
ATOM 1382 O O . GLN A 1 166 ? -1.940 10.007 -16.202 1.00 61.34 166 GLN A O 1
ATOM 1387 N N . ASN A 1 167 ? -2.195 10.386 -14.016 1.00 71.19 167 ASN A N 1
ATOM 1388 C CA . ASN A 1 167 ? -1.375 9.279 -13.548 1.00 71.19 167 ASN A CA 1
ATOM 1389 C C . ASN A 1 167 ? -2.226 8.028 -13.287 1.00 71.19 167 ASN A C 1
ATOM 1391 O O . ASN A 1 167 ? -2.975 7.976 -12.310 1.00 71.19 167 ASN A O 1
ATOM 1395 N N . VAL A 1 168 ? -2.015 6.987 -14.096 1.00 73.19 168 VAL A N 1
ATOM 1396 C CA . VAL A 1 168 ? -2.684 5.674 -13.995 1.00 73.19 168 VAL A CA 1
ATOM 1397 C C . VAL A 1 168 ? -2.598 5.081 -12.585 1.00 73.19 168 VAL A C 1
ATOM 1399 O O . VAL A 1 168 ? -3.584 4.578 -12.058 1.00 73.19 168 VAL A O 1
ATOM 1402 N N . ILE A 1 169 ? -1.445 5.200 -11.923 1.00 73.75 169 ILE A N 1
ATOM 1403 C CA . ILE A 1 169 ? -1.274 4.691 -10.557 1.00 73.75 169 ILE A CA 1
ATOM 1404 C C . ILE A 1 169 ? -2.166 5.429 -9.558 1.00 73.75 169 ILE A C 1
ATOM 1406 O O . ILE A 1 169 ? -2.772 4.798 -8.701 1.00 73.75 169 ILE A O 1
ATOM 1410 N N . LEU A 1 170 ? -2.267 6.757 -9.654 1.00 72.19 170 LEU A N 1
ATOM 1411 C CA . LEU A 1 170 ? -3.134 7.528 -8.760 1.00 72.19 170 LEU A CA 1
ATOM 1412 C C . LEU A 1 170 ? -4.609 7.192 -8.999 1.00 72.19 170 LEU A C 1
ATOM 1414 O O . LEU A 1 170 ? -5.370 7.145 -8.035 1.00 72.19 170 LEU A O 1
ATOM 1418 N N . ALA A 1 171 ? -4.987 6.895 -10.246 1.00 74.25 171 ALA A N 1
ATOM 1419 C CA . ALA A 1 171 ? -6.315 6.389 -10.576 1.00 74.25 171 ALA A CA 1
ATOM 1420 C C . ALA A 1 171 ? -6.591 5.029 -9.904 1.00 74.25 171 ALA A C 1
ATOM 1422 O O . ALA A 1 171 ? -7.587 4.876 -9.201 1.00 74.25 171 ALA A O 1
ATOM 1423 N N . PHE A 1 172 ? -5.667 4.069 -10.006 1.00 75.69 172 PHE A N 1
ATOM 1424 C CA . PHE A 1 172 ? -5.808 2.797 -9.292 1.00 75.69 172 PHE A CA 1
ATOM 1425 C C . PHE A 1 172 ? -5.854 2.996 -7.772 1.00 75.69 172 PHE A C 1
ATOM 1427 O O . PHE A 1 172 ? -6.728 2.451 -7.106 1.00 75.69 172 PHE A O 1
ATOM 1434 N N . THR A 1 173 ? -4.984 3.831 -7.204 1.00 78.31 173 THR A N 1
ATOM 1435 C CA . THR A 1 173 ? -4.982 4.111 -5.763 1.00 78.31 173 THR A CA 1
ATOM 1436 C C . THR A 1 173 ? -6.287 4.779 -5.295 1.00 78.31 173 THR A C 1
ATOM 1438 O O . THR A 1 173 ? -6.763 4.477 -4.202 1.00 78.31 173 THR A O 1
ATOM 1441 N N . LYS A 1 174 ? -6.934 5.662 -6.064 1.00 78.50 174 LYS A N 1
ATOM 1442 C CA . LYS A 1 174 ? -8.239 6.210 -5.630 1.00 78.50 174 LYS A CA 1
ATOM 1443 C C . LYS A 1 174 ? -9.352 5.159 -5.681 1.00 78.50 174 LYS A C 1
ATOM 1445 O O . LYS A 1 174 ? -10.193 5.126 -4.783 1.00 78.50 174 LYS A O 1
ATOM 1450 N N . ASP A 1 175 ? -9.338 4.295 -6.693 1.00 77.62 175 ASP A N 1
ATOM 1451 C CA . ASP A 1 175 ? -10.409 3.324 -6.934 1.00 77.62 175 ASP A CA 1
ATOM 1452 C C . ASP A 1 175 ? -10.318 2.153 -5.958 1.00 77.62 175 ASP A C 1
ATOM 1454 O O . ASP A 1 175 ? -11.329 1.603 -5.526 1.00 77.62 175 ASP A O 1
ATOM 1458 N N . MET A 1 176 ? -9.099 1.811 -5.540 1.00 80.62 176 MET A N 1
ATOM 1459 C CA . MET A 1 176 ? -8.870 0.721 -4.602 1.00 80.62 176 MET A CA 1
ATOM 1460 C C . MET A 1 176 ? -9.186 1.068 -3.145 1.00 80.62 176 MET A C 1
ATOM 1462 O O . MET A 1 176 ? -9.290 0.173 -2.302 1.00 80.62 176 MET A O 1
ATOM 1466 N N . PHE A 1 177 ? -9.379 2.356 -2.845 1.00 78.06 177 PHE A N 1
ATOM 1467 C CA . PHE A 1 177 ? -9.701 2.844 -1.507 1.00 78.06 177 PHE A CA 1
ATOM 1468 C C . PHE A 1 177 ? -10.957 2.155 -0.946 1.00 78.06 177 PHE A C 1
ATOM 1470 O O . PHE A 1 177 ? -10.958 1.741 0.210 1.00 78.06 177 PHE A O 1
ATOM 1477 N N . VAL A 1 178 ? -11.982 1.914 -1.775 1.00 78.12 178 VAL A N 1
ATOM 1478 C CA . VAL A 1 178 ? -13.245 1.274 -1.356 1.00 78.12 178 VAL A CA 1
ATOM 1479 C C . VAL A 1 178 ? -13.058 -0.153 -0.812 1.00 78.12 178 VAL A C 1
ATOM 1481 O O . VAL A 1 178 ? -13.707 -0.536 0.165 1.00 78.12 178 VAL A O 1
ATOM 1484 N N . PHE A 1 179 ? -12.138 -0.937 -1.389 1.00 73.94 179 PHE A N 1
ATOM 1485 C CA . PHE A 1 179 ? -11.938 -2.347 -1.027 1.00 73.94 179 PHE A CA 1
ATOM 1486 C C . PHE A 1 179 ? -11.269 -2.507 0.334 1.00 73.94 179 PHE A C 1
ATOM 1488 O O . PHE A 1 179 ? -11.579 -3.447 1.069 1.00 73.94 179 PHE A O 1
ATOM 1495 N N . LEU A 1 180 ? -10.402 -1.560 0.704 1.00 71.75 180 LEU A N 1
ATOM 1496 C CA . LEU A 1 180 ? -9.822 -1.502 2.041 1.00 71.75 180 LEU A CA 1
ATOM 1497 C C . LEU A 1 180 ? -10.932 -1.404 3.101 1.00 71.75 180 LEU A C 1
ATOM 1499 O O . LEU A 1 180 ? -10.876 -2.096 4.115 1.00 71.75 180 LEU A O 1
ATOM 1503 N N . PHE A 1 181 ? -11.965 -0.591 2.858 1.00 67.50 181 PHE A N 1
ATOM 1504 C CA . PHE A 1 181 ? -13.043 -0.362 3.826 1.00 67.50 181 PHE A CA 1
ATOM 1505 C C . PHE A 1 181 ? -14.070 -1.468 3.877 1.00 67.50 181 PHE A C 1
ATOM 1507 O O . PHE A 1 181 ? -14.489 -1.831 4.976 1.00 67.50 181 PHE A O 1
ATOM 1514 N N . TRP A 1 182 ? -14.435 -2.034 2.726 1.00 67.62 182 TRP A N 1
ATOM 1515 C CA . TRP A 1 182 ? -15.333 -3.185 2.702 1.00 67.62 182 TRP A CA 1
ATOM 1516 C C . TRP A 1 182 ? -14.797 -4.302 3.605 1.00 67.62 182 TRP A C 1
ATOM 1518 O O . TRP A 1 182 ? -15.524 -4.851 4.427 1.00 67.62 182 TRP A O 1
ATOM 1528 N N . ALA A 1 183 ? -13.486 -4.533 3.563 1.00 64.56 183 ALA A N 1
ATOM 1529 C CA . ALA A 1 183 ? -12.837 -5.536 4.387 1.00 64.56 183 ALA A CA 1
ATOM 1530 C C . ALA A 1 183 ? -12.607 -5.121 5.855 1.00 64.56 183 ALA A C 1
ATOM 1532 O O . ALA A 1 183 ? -12.606 -5.981 6.728 1.00 64.56 183 ALA A O 1
ATOM 1533 N N . ILE A 1 184 ? -12.452 -3.829 6.173 1.00 64.00 184 ILE A N 1
ATOM 1534 C CA . ILE A 1 184 ? -12.356 -3.335 7.566 1.00 64.00 184 ILE A CA 1
ATOM 1535 C C . ILE A 1 184 ? -13.651 -3.600 8.353 1.00 64.00 184 ILE A C 1
ATOM 1537 O O . ILE A 1 184 ? -13.591 -3.808 9.568 1.00 64.00 184 ILE A O 1
ATOM 1541 N N . TYR A 1 185 ? -14.806 -3.580 7.683 1.00 61.31 185 TYR A N 1
ATOM 1542 C CA . TYR A 1 185 ? -16.124 -3.585 8.325 1.00 61.31 185 TYR A CA 1
ATOM 1543 C C . TYR A 1 185 ? -16.976 -4.825 8.020 1.00 61.31 185 TYR A C 1
ATOM 1545 O O . TYR A 1 185 ? -18.153 -4.839 8.389 1.00 61.31 185 TYR A O 1
ATOM 1553 N N . LEU A 1 186 ? -16.399 -5.871 7.411 1.00 59.28 186 LEU A N 1
ATOM 1554 C CA . LEU A 1 186 ? -17.030 -7.192 7.384 1.00 59.28 186 LEU A CA 1
ATOM 1555 C C . LEU A 1 186 ? -17.352 -7.618 8.831 1.00 59.28 186 LEU A C 1
ATOM 1557 O O . LEU A 1 186 ? -16.469 -7.530 9.695 1.00 59.28 186 LEU A O 1
ATOM 1561 N N . PRO A 1 187 ? -18.603 -8.019 9.124 1.00 48.75 187 PRO A N 1
ATOM 1562 C CA . PRO A 1 187 ? -18.965 -8.499 10.448 1.00 48.75 187 PRO A CA 1
ATOM 1563 C C . PRO A 1 187 ? -18.147 -9.759 10.744 1.00 48.75 187 PRO A C 1
ATOM 1565 O O . PRO A 1 187 ? -18.138 -10.699 9.951 1.00 48.75 187 PRO A O 1
ATOM 1568 N N . VAL A 1 188 ? -17.430 -9.729 11.866 1.00 49.19 188 VAL A N 1
ATOM 1569 C CA . VAL A 1 188 ? -16.849 -10.918 12.502 1.00 49.19 188 VAL A CA 1
ATOM 1570 C C . VAL A 1 188 ? -17.850 -11.415 13.524 1.00 49.19 188 VAL A C 1
ATOM 1572 O O . VAL A 1 188 ? -18.354 -10.541 14.270 1.00 49.19 188 VAL A O 1
#

Mean predicted aligned error: 7.89 Å

Foldseek 3Di:
DDPPPPPPDDPVLVVLVVVLVVLVVVLVCCVVVVDPDPCSVVDPSNVVSCVPSLLVVLLSLLLVLLVVCVVDQLVVQLVVLCCVLVVCLLVVLVVVLVVCCVVVPVPDPDSPVSSVVSSCPVSLSSVLSSVLSNVCSVCVVVVVNDLVVQLVQLVVLLVPDCVVPPDPSVNVSSNSSNSSSVNSPDDD

Sequence (188 aa):
MNTATLTRRDVYADYVKGLLIILVVMGHAIQHLRYHNPVFWDDYIYKSIYMFHMPLFIGISGYYSCFSLKRKPALSFIKERMILLLVPLITWGIMNGLFDIIAKGNTIPDKYMYIYMTIRWSYWFIWALLIYSVIFGVLKLVRLDNKYVIMVTGVLSMLVPLFFTQNVILAFTKDMFVFLFWAIYLPV